Protein AF-A0AAD8U4P0-F1 (afdb_monomer)

Solvent-accessible surface area (backbone atoms only — not comparable to full-atom values): 15599 Å² total; per-residue (Å²): 132,83,52,74,62,57,55,51,52,52,53,50,51,52,49,50,51,39,38,52,50,50,59,70,64,55,63,92,80,63,51,78,69,50,44,51,55,51,25,50,50,54,44,20,74,69,34,92,81,58,47,72,79,85,57,54,70,59,55,53,51,53,55,48,54,61,69,71,62,67,80,88,66,96,80,75,94,85,70,96,84,69,60,66,67,57,50,51,53,50,52,50,51,51,51,53,50,52,53,51,51,52,52,54,50,56,53,50,48,57,54,48,49,55,53,49,52,54,49,50,52,54,49,50,53,50,50,52,52,50,49,52,53,52,51,51,51,59,67,67,53,77,65,77,93,51,53,73,70,57,43,52,54,50,52,51,54,43,51,52,52,51,52,53,51,52,52,52,50,54,51,51,51,55,60,67,70,53,77,77,78,80,79,75,83,85,77,88,85,87,84,90,82,90,86,85,85,83,81,87,80,89,82,88,79,89,82,79,87,81,90,81,89,77,88,83,80,84,78,83,75,82,80,82,91,75,90,80,94,74,85,82,80,84,76,84,89,75,83,89,130

Radius of gyration: 34.59 Å; Cα contacts (8 Å, |Δi|>4): 40; chains: 1; bounding box: 80×73×96 Å

pLDDT: mean 75.78, std 18.9, range [35.34, 98.19]

Mean predicted aligned error: 19.64 Å

Structure (mmCIF, N/CA/C/O backbone):
data_AF-A0AAD8U4P0-F1
#
_entry.id   AF-A0AAD8U4P0-F1
#
loop_
_atom_site.group_PDB
_atom_site.id
_atom_site.type_symbol
_atom_site.label_atom_id
_atom_site.label_alt_id
_atom_site.label_comp_id
_atom_site.label_asym_id
_atom_site.label_entity_id
_atom_site.label_seq_id
_atom_site.pdbx_PDB_ins_code
_atom_site.Cartn_x
_atom_site.Cartn_y
_atom_site.Cartn_z
_atom_site.occupancy
_atom_site.B_iso_or_equiv
_atom_site.auth_seq_id
_atom_site.auth_comp_id
_atom_site.auth_asym_id
_atom_site.auth_atom_id
_atom_site.pdbx_PDB_model_num
ATOM 1 N N . MET A 1 1 ? -2.514 14.240 11.861 1.00 58.62 1 MET A N 1
ATOM 2 C CA . MET A 1 1 ? -3.241 12.997 11.518 1.00 58.62 1 MET A CA 1
ATOM 3 C C . MET A 1 1 ? -3.904 12.474 12.779 1.00 58.62 1 MET A C 1
ATOM 5 O O . MET A 1 1 ? -3.217 12.350 13.785 1.00 58.62 1 MET A O 1
ATOM 9 N N . LEU A 1 2 ? -5.213 12.221 12.763 1.00 75.25 2 LEU A N 1
ATOM 10 C CA . LEU A 1 2 ? -5.885 11.589 13.902 1.00 75.25 2 LEU A CA 1
ATOM 11 C C . LEU A 1 2 ? -5.397 10.143 14.033 1.00 75.25 2 LEU A C 1
ATOM 13 O O . LEU A 1 2 ? -5.303 9.428 13.035 1.00 75.25 2 LEU A O 1
ATOM 17 N N . THR A 1 3 ? -5.070 9.712 15.252 1.00 91.50 3 THR A N 1
ATOM 18 C CA . THR A 1 3 ? -4.712 8.311 15.491 1.00 91.50 3 THR A CA 1
ATOM 19 C C . THR A 1 3 ? -5.911 7.421 15.168 1.00 91.50 3 THR A C 1
ATOM 21 O O . THR A 1 3 ? -7.068 7.813 15.346 1.00 91.50 3 THR A O 1
ATOM 24 N N . ARG A 1 4 ? -5.654 6.187 14.719 1.00 76.50 4 ARG A N 1
ATOM 25 C CA . ARG A 1 4 ? -6.718 5.210 14.430 1.00 76.50 4 ARG A CA 1
ATOM 26 C C . ARG A 1 4 ? -7.678 5.039 15.616 1.00 76.50 4 ARG A C 1
ATOM 28 O O . ARG A 1 4 ? -8.876 4.878 15.410 1.00 76.50 4 ARG A O 1
ATOM 35 N N . TRP A 1 5 ? -7.155 5.113 16.841 1.00 84.19 5 TRP A N 1
ATOM 36 C CA . TRP A 1 5 ? -7.951 5.056 18.066 1.00 84.19 5 TRP A CA 1
ATOM 37 C C . TRP A 1 5 ? -8.889 6.258 18.224 1.00 84.19 5 TRP A C 1
ATOM 39 O O . TRP A 1 5 ? -10.074 6.060 18.474 1.00 84.19 5 TRP A O 1
ATOM 49 N N . ALA A 1 6 ? -8.405 7.484 17.996 1.00 83.19 6 ALA A N 1
ATOM 50 C CA . ALA A 1 6 ? -9.232 8.688 18.077 1.00 83.19 6 ALA A CA 1
ATOM 51 C C . ALA A 1 6 ? -10.414 8.646 17.090 1.00 83.19 6 ALA A C 1
ATOM 53 O O . ALA A 1 6 ? -11.525 9.027 17.446 1.00 83.19 6 ALA A O 1
ATOM 54 N N . ILE A 1 7 ? -10.200 8.110 15.882 1.00 85.62 7 ILE A N 1
ATOM 55 C CA . ILE A 1 7 ? -11.257 7.942 14.869 1.00 85.62 7 ILE A CA 1
ATOM 56 C C . ILE A 1 7 ? -12.317 6.935 15.338 1.00 85.62 7 ILE A C 1
ATOM 58 O O . ILE A 1 7 ? -13.517 7.192 15.214 1.00 85.62 7 ILE A O 1
ATOM 62 N N . ILE A 1 8 ? -11.887 5.795 15.893 1.00 84.44 8 ILE A N 1
ATOM 63 C CA . ILE A 1 8 ? -12.796 4.769 16.427 1.00 84.44 8 ILE A CA 1
ATOM 64 C C . ILE A 1 8 ? -13.607 5.346 17.588 1.00 84.44 8 ILE A C 1
ATOM 66 O O . ILE A 1 8 ? -14.830 5.228 17.591 1.00 84.44 8 ILE A O 1
ATOM 70 N N . GLN A 1 9 ? -12.943 6.001 18.538 1.00 84.62 9 GLN A N 1
ATOM 71 C CA . GLN A 1 9 ? -13.581 6.575 19.716 1.00 84.62 9 GLN A CA 1
ATOM 72 C C . GLN A 1 9 ? -14.590 7.665 19.340 1.00 84.62 9 GLN A C 1
ATOM 74 O O . GLN A 1 9 ? -15.723 7.622 19.806 1.00 84.62 9 GLN A O 1
ATOM 79 N N . ALA A 1 10 ? -14.229 8.591 18.446 1.00 88.44 10 ALA A N 1
ATOM 80 C CA . ALA A 1 10 ? -15.146 9.623 17.966 1.00 88.44 10 ALA A CA 1
ATOM 81 C C . ALA A 1 10 ? -16.380 9.017 17.278 1.00 88.44 10 ALA A C 1
ATOM 83 O O . ALA A 1 10 ? -17.506 9.423 17.555 1.00 88.44 10 ALA A O 1
ATOM 84 N N . SER A 1 11 ? -16.178 7.996 16.439 1.00 88.00 11 SER A N 1
ATOM 85 C CA . SER A 1 11 ? -17.273 7.312 15.741 1.00 88.00 11 SER A CA 1
ATOM 86 C C . SER A 1 11 ? -18.215 6.594 16.710 1.00 88.00 11 SER A C 1
ATOM 88 O O . SER A 1 11 ? -19.432 6.681 16.563 1.00 88.00 11 SER A O 1
ATOM 90 N N . VAL A 1 12 ? -17.663 5.893 17.705 1.00 88.44 12 VAL A N 1
ATOM 91 C CA . VAL A 1 12 ? -18.439 5.172 18.725 1.00 88.44 12 VAL A CA 1
ATOM 92 C C . VAL A 1 12 ? -19.198 6.146 19.626 1.00 88.44 12 VAL A C 1
ATOM 94 O O . VAL A 1 12 ? -20.381 5.929 19.869 1.00 88.44 12 VAL A O 1
ATOM 97 N N . ASN A 1 13 ? -18.561 7.232 20.070 1.00 89.62 13 ASN A N 1
ATOM 98 C CA . ASN A 1 13 ? -19.199 8.250 20.908 1.00 89.62 13 ASN A CA 1
ATOM 99 C C . ASN A 1 13 ? -20.352 8.945 20.177 1.00 89.62 13 ASN A C 1
ATOM 101 O O . ASN A 1 13 ? -21.410 9.156 20.760 1.00 89.62 13 ASN A O 1
ATOM 105 N N . MET A 1 14 ? -20.171 9.256 18.892 1.00 92.38 14 MET A N 1
ATOM 106 C CA . MET A 1 14 ? -21.221 9.847 18.064 1.00 92.38 14 MET A CA 1
ATOM 107 C C . MET A 1 14 ? -22.417 8.901 17.914 1.00 92.38 14 MET A C 1
ATOM 109 O O . MET A 1 14 ? -23.556 9.309 18.127 1.00 92.38 14 MET A O 1
ATOM 113 N N . PHE A 1 15 ? -22.166 7.622 17.615 1.00 92.75 15 PHE A N 1
ATOM 114 C CA . PHE A 1 15 ? -23.229 6.620 17.540 1.00 92.75 15 PHE A CA 1
ATOM 115 C C . PHE A 1 15 ? -23.951 6.437 18.884 1.00 92.75 15 PHE A C 1
ATOM 117 O O . PHE A 1 15 ? -25.176 6.341 18.918 1.00 92.75 15 PHE A O 1
ATOM 124 N N . HIS A 1 16 ? -23.211 6.433 19.995 1.00 90.75 16 HIS A N 1
ATOM 125 C CA . HIS A 1 16 ? -23.791 6.364 21.334 1.00 90.75 16 HIS A CA 1
ATOM 126 C C . HIS A 1 16 ? -24.687 7.578 21.627 1.00 90.75 16 HIS A C 1
ATOM 128 O O . HIS A 1 16 ? -25.792 7.397 22.124 1.00 90.75 16 HIS A O 1
ATOM 134 N N . GLY A 1 17 ? -24.273 8.789 21.234 1.00 92.81 17 GLY A N 1
ATOM 135 C CA . GLY A 1 17 ? -25.100 9.995 21.336 1.00 92.81 17 GLY A CA 1
ATOM 136 C C . GLY A 1 17 ? -26.433 9.859 20.598 1.00 92.81 17 GLY A C 1
ATOM 137 O O . GLY A 1 17 ? -27.482 10.112 21.184 1.00 92.81 17 GLY A O 1
ATOM 138 N N . PHE A 1 18 ? -26.409 9.366 19.355 1.00 93.56 18 PHE A N 1
ATOM 139 C CA . PHE A 1 18 ? -27.631 9.096 18.591 1.00 93.56 18 PHE A CA 1
ATOM 140 C C . PHE A 1 18 ? -28.511 8.032 19.240 1.00 93.56 18 PHE A C 1
ATOM 142 O O . PHE A 1 18 ? -29.722 8.209 19.303 1.00 93.56 18 PHE A O 1
ATOM 149 N N . HIS A 1 19 ? -27.927 6.941 19.738 1.00 90.75 19 HIS A N 1
ATOM 150 C CA . HIS A 1 19 ? -28.684 5.900 20.429 1.00 90.75 19 HIS A CA 1
ATOM 151 C C . HIS A 1 19 ? -29.401 6.461 21.666 1.00 90.75 19 HIS A C 1
ATOM 153 O O . HIS A 1 19 ? -30.610 6.282 21.796 1.00 90.75 19 HIS A O 1
ATOM 159 N N . SER A 1 20 ? -28.685 7.192 22.526 1.00 90.06 20 SER A N 1
ATOM 160 C CA . SER A 1 20 ? -29.259 7.832 23.716 1.00 90.06 20 SER A CA 1
ATOM 161 C C . SER A 1 20 ? -30.318 8.870 23.354 1.00 90.06 20 SER A C 1
ATOM 163 O O . SER A 1 20 ? -31.314 9.014 24.053 1.00 90.06 20 SER A O 1
ATOM 165 N N . GLU A 1 21 ? -30.150 9.583 22.241 1.00 92.94 21 GLU A N 1
ATOM 166 C CA . GLU A 1 21 ? -31.151 10.524 21.750 1.00 92.94 21 GLU A CA 1
ATOM 167 C C . GLU A 1 21 ? -32.443 9.821 21.300 1.00 92.94 21 GLU A C 1
ATOM 169 O O . GLU A 1 21 ? -33.530 10.286 21.642 1.00 92.94 21 GLU A O 1
ATOM 174 N N . VAL A 1 22 ? -32.361 8.694 20.578 1.00 91.25 22 VAL A N 1
ATOM 175 C CA . VAL A 1 22 ? -33.559 7.911 20.210 1.00 91.25 22 VAL A CA 1
ATOM 176 C C . VAL A 1 22 ? -34.249 7.352 21.449 1.00 91.25 22 VAL A C 1
ATOM 178 O O . VAL A 1 22 ? -35.473 7.406 21.541 1.00 91.25 22 VAL A O 1
ATOM 181 N N . GLU A 1 23 ? -33.470 6.839 22.397 1.00 89.00 23 GLU A N 1
ATOM 182 C CA . GLU A 1 23 ? -33.972 6.273 23.647 1.00 89.00 23 GLU A CA 1
ATOM 183 C C . GLU A 1 23 ? -34.691 7.334 24.495 1.00 89.00 23 GLU A C 1
ATOM 185 O O . GLU A 1 23 ? -35.827 7.124 24.922 1.00 89.00 23 GLU A O 1
ATOM 190 N N . ASN A 1 24 ? -34.096 8.523 24.636 1.00 88.38 24 ASN A N 1
ATOM 191 C CA . ASN A 1 24 ? -34.668 9.640 25.391 1.00 88.38 24 ASN A CA 1
ATOM 192 C C . ASN A 1 24 ? -35.876 10.291 24.709 1.00 88.38 24 ASN A C 1
ATOM 194 O O . ASN A 1 24 ? -36.739 10.839 25.395 1.00 88.38 24 ASN A O 1
ATOM 198 N N . ARG A 1 25 ? -35.969 10.238 23.373 1.00 86.31 25 ARG A N 1
ATOM 199 C CA . ARG A 1 25 ? -37.146 10.737 22.641 1.00 86.31 25 ARG A CA 1
ATOM 200 C C . ARG A 1 25 ? -38.414 9.953 22.984 1.00 86.31 25 ARG A C 1
ATOM 202 O O . ARG A 1 25 ? -39.501 10.475 22.759 1.00 86.31 25 ARG A O 1
ATOM 209 N N . GLY A 1 26 ? -38.292 8.764 23.585 1.00 67.81 26 GLY A N 1
ATOM 210 C CA . GLY A 1 26 ? -39.406 8.102 24.257 1.00 67.81 26 GLY A CA 1
ATOM 211 C C . GLY A 1 26 ? -40.593 7.844 23.333 1.00 67.81 26 GLY A C 1
ATOM 212 O O . GLY A 1 26 ? -41.742 7.973 23.760 1.00 67.81 26 GLY A O 1
ATOM 213 N N . ASP A 1 27 ? -40.331 7.499 22.068 1.00 68.44 27 ASP A N 1
ATOM 214 C CA . ASP A 1 27 ? -41.374 7.083 21.135 1.00 68.44 27 ASP A CA 1
ATOM 215 C C . ASP A 1 27 ? -41.987 5.779 21.677 1.00 68.44 27 ASP A C 1
ATOM 217 O O . ASP A 1 27 ? -41.458 4.687 21.462 1.00 68.44 27 ASP A O 1
ATOM 221 N N . ARG A 1 28 ? -43.093 5.907 22.424 1.00 53.81 28 ARG A N 1
ATOM 222 C CA . ARG A 1 28 ? -43.770 4.875 23.245 1.00 53.81 28 ARG A CA 1
ATOM 223 C C . ARG A 1 28 ? -44.323 3.653 22.484 1.00 53.81 28 ARG A C 1
ATOM 225 O O . ARG A 1 28 ? -45.186 2.949 22.995 1.00 53.81 28 ARG A O 1
ATOM 232 N N . GLY A 1 29 ? -43.825 3.369 21.287 1.00 68.94 29 GLY A N 1
ATOM 233 C CA . GLY A 1 29 ? -44.176 2.186 20.501 1.00 68.94 29 GLY A CA 1
ATOM 234 C C . GLY A 1 29 ? -43.023 1.589 19.694 1.00 68.94 29 GLY A C 1
ATOM 235 O O . GLY A 1 29 ? -43.244 0.623 18.968 1.00 68.94 29 GLY A O 1
ATOM 236 N N . ILE A 1 30 ? -41.804 2.133 19.784 1.00 73.19 30 ILE A N 1
ATOM 237 C CA . ILE A 1 30 ? -40.660 1.587 19.049 1.00 73.19 30 ILE A CA 1
ATOM 238 C C . ILE A 1 30 ? -40.064 0.424 19.852 1.00 73.19 30 ILE A C 1
ATOM 240 O O . ILE A 1 30 ? -39.605 0.594 20.978 1.00 73.19 30 ILE A O 1
ATOM 244 N N . ASN A 1 31 ? -40.078 -0.774 19.262 1.00 80.25 31 ASN A N 1
ATOM 245 C CA . ASN A 1 31 ? -39.399 -1.952 19.809 1.00 80.25 31 ASN A CA 1
ATOM 246 C C . ASN A 1 31 ? -37.889 -1.667 19.969 1.00 80.25 31 ASN A C 1
ATOM 248 O O . ASN A 1 31 ? -37.324 -0.895 19.199 1.00 80.25 31 ASN A O 1
ATOM 252 N N . ILE A 1 32 ? -37.208 -2.328 20.909 1.00 75.50 32 ILE A N 1
ATOM 253 C CA . ILE A 1 32 ? -35.759 -2.195 21.165 1.00 75.50 32 ILE A CA 1
ATOM 254 C C . ILE A 1 32 ? -34.939 -2.327 19.868 1.00 75.50 32 ILE A C 1
ATOM 256 O O . ILE A 1 32 ? -33.966 -1.601 19.673 1.00 75.50 32 ILE A O 1
ATOM 260 N N . GLY A 1 33 ? -35.359 -3.200 18.944 1.00 76.12 33 GLY A N 1
ATOM 261 C CA . GLY A 1 33 ? -34.742 -3.311 17.615 1.00 76.12 33 GLY A CA 1
ATOM 262 C C . GLY A 1 33 ? -34.873 -2.039 16.763 1.00 76.12 33 GLY A C 1
ATOM 263 O O . GLY A 1 33 ? -33.906 -1.608 16.144 1.00 76.12 33 GLY A O 1
ATOM 264 N N . GLY A 1 34 ? -36.027 -1.370 16.809 1.00 85.50 34 GLY A N 1
ATOM 265 C CA . GLY A 1 34 ? -36.277 -0.139 16.056 1.00 85.50 34 GLY A CA 1
ATOM 266 C C . GLY A 1 34 ? -35.521 1.080 16.594 1.00 85.50 34 GLY A C 1
ATOM 267 O O . GLY A 1 34 ? -35.203 1.986 15.823 1.00 85.50 34 GLY A O 1
ATOM 268 N N . VAL A 1 35 ? -35.168 1.094 17.887 1.00 88.12 35 VAL A N 1
ATOM 269 C CA . VAL A 1 35 ? -34.267 2.115 18.459 1.00 88.12 35 VAL A CA 1
ATOM 270 C C . VAL A 1 35 ? -32.907 2.047 17.767 1.00 88.12 35 VAL A C 1
ATOM 272 O O . VAL A 1 35 ? -32.331 3.071 17.392 1.00 88.12 35 VAL A O 1
ATOM 275 N N . PHE A 1 36 ? -32.429 0.825 17.537 1.00 89.12 36 PHE A N 1
ATOM 276 C CA . PHE A 1 36 ? -31.145 0.572 16.908 1.00 89.12 36 PHE A CA 1
ATOM 277 C C . PHE A 1 36 ? -31.116 0.990 15.434 1.00 89.12 36 PHE A C 1
ATOM 279 O O . PHE A 1 36 ? -30.210 1.709 15.007 1.00 89.12 36 PHE A O 1
ATOM 286 N N . ASP A 1 37 ? -32.134 0.596 14.668 1.00 90.31 37 ASP A N 1
ATOM 287 C CA . ASP A 1 37 ? -32.247 0.941 13.248 1.00 90.31 37 ASP A CA 1
ATOM 288 C C . ASP A 1 37 ? -32.348 2.456 13.039 1.00 90.31 37 ASP A C 1
ATOM 290 O O . ASP A 1 37 ? -31.699 3.017 12.151 1.00 90.31 37 ASP A O 1
ATOM 294 N N . LYS A 1 38 ? -33.086 3.150 13.913 1.00 92.19 38 LYS A N 1
ATOM 295 C CA . LYS A 1 38 ? -33.210 4.612 13.883 1.00 92.19 38 LYS A CA 1
ATOM 296 C C . LYS A 1 38 ? -31.885 5.304 14.208 1.00 92.19 38 LYS A C 1
ATOM 298 O O . LYS A 1 38 ? -31.521 6.259 13.524 1.00 92.19 38 LYS A O 1
ATOM 303 N N . ALA A 1 39 ? -31.120 4.804 15.180 1.00 92.12 39 ALA A N 1
ATOM 304 C CA . ALA A 1 39 ? -29.780 5.319 15.474 1.00 92.12 39 ALA A CA 1
ATOM 305 C C . ALA A 1 39 ? -28.805 5.113 14.297 1.00 92.12 39 ALA A C 1
ATOM 307 O O . ALA A 1 39 ? -28.030 6.014 13.966 1.00 92.12 39 ALA A O 1
ATOM 308 N N . MET A 1 40 ? -28.875 3.963 13.615 1.00 91.44 40 MET A N 1
ATOM 309 C CA . MET A 1 40 ? -28.085 3.682 12.408 1.00 91.44 40 MET A CA 1
ATOM 310 C C . MET A 1 40 ? -28.445 4.606 11.241 1.00 91.44 40 MET A C 1
ATOM 312 O O . MET A 1 40 ? -27.551 5.057 10.521 1.00 91.44 40 MET A O 1
ATOM 316 N N . ASP A 1 41 ? -29.729 4.912 11.057 1.00 93.25 41 ASP A N 1
ATOM 317 C CA . ASP A 1 41 ? -30.192 5.851 10.032 1.00 93.25 41 ASP A CA 1
ATOM 318 C C . ASP A 1 41 ? -29.718 7.286 10.319 1.00 93.25 41 ASP A C 1
ATOM 320 O O . ASP A 1 41 ? -29.184 7.955 9.432 1.00 93.25 41 ASP A O 1
ATOM 324 N N . MET A 1 42 ? -29.801 7.741 11.575 1.00 94.12 42 MET A N 1
ATOM 325 C CA . MET A 1 42 ? -29.269 9.052 11.975 1.00 94.12 42 MET A CA 1
ATOM 326 C C . MET A 1 42 ? -27.755 9.144 11.764 1.00 94.12 42 MET A C 1
ATOM 328 O O . MET A 1 42 ? -27.272 10.124 11.195 1.00 94.12 42 MET A O 1
ATO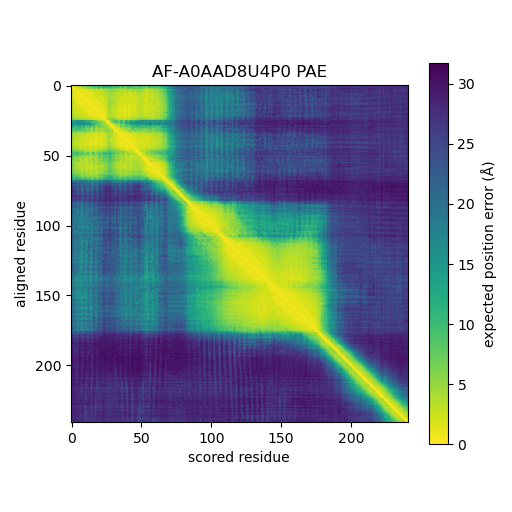M 332 N N . TYR A 1 43 ? -27.007 8.094 12.114 1.00 93.50 43 TYR A N 1
ATOM 333 C CA . TYR A 1 43 ? -25.568 8.040 11.858 1.00 93.50 43 TYR A CA 1
ATOM 334 C C . TYR A 1 43 ? -25.245 8.110 10.358 1.00 93.50 43 TYR A C 1
ATOM 336 O O . TYR A 1 43 ? -24.357 8.857 9.945 1.00 93.50 43 TYR A O 1
ATOM 344 N N . ARG A 1 44 ? -25.989 7.379 9.518 1.00 93.62 44 ARG A N 1
ATOM 345 C CA . ARG A 1 44 ? -25.808 7.386 8.058 1.00 93.62 44 ARG A CA 1
ATOM 346 C C . ARG A 1 44 ? -26.103 8.753 7.439 1.00 93.62 44 ARG A C 1
ATOM 348 O O . ARG A 1 44 ? -25.430 9.143 6.489 1.00 93.62 44 ARG A O 1
ATOM 355 N N . LYS A 1 45 ? -27.103 9.474 7.950 1.00 93.94 45 LYS A N 1
ATOM 356 C CA . LYS A 1 45 ? -27.431 10.838 7.502 1.00 93.94 45 LYS A CA 1
ATOM 357 C C . LYS A 1 45 ? -26.352 11.846 7.889 1.00 93.94 45 LYS A C 1
ATOM 359 O O . LYS A 1 45 ? -26.116 12.780 7.135 1.00 93.94 45 LYS A O 1
ATOM 364 N N . HIS A 1 46 ? -25.694 11.643 9.030 1.00 92.50 46 HIS A N 1
ATOM 365 C CA . HIS A 1 46 ? -24.646 12.536 9.524 1.00 92.50 46 HIS A CA 1
ATOM 366 C C . HIS A 1 46 ? -23.253 12.236 8.933 1.00 92.50 46 HIS A C 1
ATOM 368 O O . HIS A 1 46 ? -22.391 13.112 8.888 1.00 92.50 46 HIS A O 1
ATOM 374 N N . SER A 1 47 ? -22.985 11.002 8.498 1.00 88.75 47 SER A N 1
ATOM 375 C CA . SER A 1 47 ? -21.689 10.635 7.920 1.00 88.75 47 SER A CA 1
ATOM 376 C C . SER A 1 47 ? -21.566 11.107 6.467 1.00 88.75 47 SER A C 1
ATOM 378 O O . SER A 1 47 ? -22.379 10.744 5.615 1.00 88.75 47 SER A O 1
ATOM 380 N N . GLU A 1 48 ? -20.508 11.864 6.161 1.00 83.75 48 GLU A N 1
ATOM 381 C CA . GLU A 1 48 ? -20.163 12.244 4.788 1.00 83.75 48 GLU A CA 1
ATOM 382 C C . GLU A 1 48 ? -19.965 10.986 3.920 1.00 83.75 48 GLU A C 1
ATOM 384 O O . GLU A 1 48 ? -19.065 10.168 4.140 1.00 83.75 48 GLU A O 1
ATOM 389 N N . GLY A 1 49 ? -20.853 10.803 2.939 1.00 84.94 49 GLY A N 1
ATOM 390 C CA . GLY A 1 49 ? -20.861 9.639 2.049 1.00 84.94 49 GLY A CA 1
ATOM 391 C C . GLY A 1 49 ? -21.773 8.487 2.480 1.00 84.94 49 GLY A C 1
ATOM 392 O O . GLY A 1 49 ? -21.605 7.382 1.970 1.00 84.94 49 GLY A O 1
ATOM 393 N N . HIS A 1 50 ? -22.722 8.715 3.399 1.00 82.12 50 HIS A N 1
ATOM 394 C CA . HIS A 1 50 ? -23.787 7.761 3.748 1.00 82.12 50 HIS A CA 1
ATOM 395 C C . HIS A 1 50 ? -23.290 6.362 4.127 1.00 82.12 50 HIS A C 1
ATOM 397 O O . HIS A 1 50 ? -23.927 5.342 3.840 1.00 82.12 50 HIS A O 1
ATOM 403 N N . LYS A 1 51 ? -22.132 6.299 4.785 1.00 83.69 51 LYS A N 1
ATOM 404 C CA . LYS A 1 51 ? -21.529 5.033 5.191 1.00 83.69 51 LYS A CA 1
ATOM 405 C C . LYS A 1 51 ? -22.283 4.475 6.392 1.00 83.69 51 LYS A C 1
ATOM 407 O O . LYS A 1 51 ? -22.589 5.188 7.346 1.00 83.69 51 LYS A O 1
ATOM 412 N N . SER A 1 52 ? -22.567 3.177 6.359 1.00 84.31 52 SER A N 1
ATOM 413 C CA . SER A 1 52 ? -23.042 2.459 7.539 1.00 84.31 52 SER A CA 1
ATOM 414 C C . SER A 1 52 ? -21.963 2.456 8.621 1.00 84.31 52 SER A C 1
ATOM 416 O O . SER A 1 52 ? -20.770 2.376 8.315 1.00 84.31 52 SER A O 1
ATOM 418 N N . PHE A 1 53 ? -22.369 2.483 9.888 1.00 86.88 53 PHE A N 1
ATOM 419 C CA . PHE A 1 53 ? -21.446 2.410 11.015 1.00 86.88 53 PHE A CA 1
ATOM 420 C C . PHE A 1 53 ? -20.659 1.086 11.001 1.00 86.88 53 PHE A C 1
ATOM 422 O O . PHE A 1 53 ? -21.170 0.026 11.353 1.00 86.88 53 PHE A O 1
ATOM 429 N N . ALA A 1 54 ? -19.389 1.137 10.589 1.00 86.50 54 ALA A N 1
ATOM 430 C CA . ALA A 1 54 ? -18.541 -0.050 10.439 1.00 86.50 54 ALA A CA 1
ATOM 431 C C . ALA A 1 54 ? -18.061 -0.642 11.781 1.00 86.50 54 ALA A C 1
ATOM 433 O O . ALA A 1 54 ? -17.545 -1.757 11.825 1.00 86.50 54 ALA A O 1
ATOM 434 N N . MET A 1 55 ? -18.223 0.091 12.887 1.00 88.31 55 MET A N 1
ATOM 435 C CA . MET A 1 55 ? -17.680 -0.265 14.207 1.00 88.31 55 MET A CA 1
ATOM 436 C C . MET A 1 55 ? -18.720 -0.921 15.131 1.00 88.31 55 MET A C 1
ATOM 438 O O . MET A 1 55 ? -18.580 -0.908 16.355 1.00 88.31 55 MET A O 1
ATOM 442 N N . MET A 1 56 ? -19.738 -1.557 14.548 1.00 86.62 56 MET A N 1
ATOM 443 C CA . MET A 1 56 ? -20.810 -2.265 15.260 1.00 86.62 56 MET A CA 1
ATOM 444 C C . MET A 1 56 ? -20.316 -3.296 16.279 1.00 86.62 56 MET A C 1
ATOM 446 O O . MET A 1 56 ? -20.849 -3.407 17.388 1.00 86.62 56 MET A O 1
ATOM 450 N N . HIS A 1 57 ? -19.260 -4.031 15.927 1.00 82.06 57 HIS A N 1
ATOM 451 C CA . HIS A 1 57 ? -18.637 -5.008 16.816 1.00 82.06 57 HIS A CA 1
ATOM 452 C C . HIS A 1 57 ? -18.083 -4.362 18.098 1.00 82.06 57 HIS A C 1
ATOM 454 O O . HIS A 1 57 ? -18.207 -4.931 19.183 1.00 82.06 57 HIS A O 1
ATOM 460 N N . CYS A 1 58 ? -17.499 -3.164 17.985 1.00 81.00 58 CYS A N 1
ATOM 461 C CA . CYS A 1 58 ? -16.929 -2.433 19.115 1.00 81.00 58 CYS A CA 1
ATOM 462 C C . CYS A 1 58 ? -18.026 -1.940 20.063 1.00 81.00 58 CYS A C 1
ATOM 464 O O . CYS A 1 58 ? -17.929 -2.158 21.268 1.00 81.00 58 CYS A O 1
ATOM 466 N N . TYR A 1 59 ? -19.098 -1.358 19.519 1.00 83.19 59 TYR A N 1
ATOM 467 C CA . TYR A 1 59 ? -20.249 -0.915 20.309 1.00 83.19 59 TYR A CA 1
ATOM 468 C C . TYR A 1 59 ? -20.923 -2.082 21.050 1.00 83.19 59 TYR A C 1
ATOM 470 O O . TYR A 1 59 ? -21.180 -1.997 22.248 1.00 83.19 59 TYR A O 1
ATOM 478 N N . SER A 1 60 ? -21.117 -3.219 20.374 1.00 84.38 60 SER A N 1
ATOM 479 C CA . SER A 1 60 ? -21.718 -4.415 20.986 1.00 84.38 60 SER A CA 1
ATOM 480 C C . SER A 1 60 ? -20.894 -4.952 22.159 1.00 84.38 60 SER A C 1
ATOM 482 O O . SER A 1 60 ? -21.455 -5.418 23.146 1.00 84.38 60 SER A O 1
ATOM 484 N N . LYS A 1 61 ? -19.559 -4.887 22.072 1.00 80.31 61 LYS A N 1
ATOM 485 C CA . LYS A 1 61 ? -18.671 -5.266 23.181 1.00 80.31 61 LYS A CA 1
ATOM 486 C C . LYS A 1 61 ? -18.774 -4.306 24.362 1.00 80.31 61 LYS A C 1
ATOM 488 O O . LYS A 1 61 ? -18.798 -4.774 25.492 1.00 80.31 61 LYS A O 1
ATOM 493 N N . LEU A 1 62 ? -18.866 -2.999 24.108 1.00 79.00 62 LEU A N 1
ATOM 494 C CA . LEU A 1 62 ? -19.048 -2.005 25.171 1.00 79.00 62 LEU A CA 1
ATOM 495 C C . LEU A 1 62 ? -20.362 -2.232 25.925 1.00 79.00 62 LEU A C 1
ATOM 497 O O . LEU A 1 62 ? -20.342 -2.322 27.146 1.00 79.00 62 LEU A O 1
ATOM 501 N N . LYS A 1 63 ? -21.468 -2.440 25.201 1.00 79.75 63 LYS A N 1
ATOM 502 C CA . LYS A 1 63 ? -22.791 -2.663 25.805 1.00 79.75 63 LYS A CA 1
ATOM 503 C C . LYS A 1 63 ? -22.883 -3.977 26.589 1.00 79.75 63 LYS A C 1
ATOM 505 O O . LYS A 1 63 ? -23.544 -4.039 27.617 1.00 79.75 63 LYS A O 1
ATOM 510 N N . LYS A 1 64 ? -22.207 -5.037 26.129 1.00 79.62 64 LYS A N 1
ATOM 511 C CA . LYS A 1 64 ? -22.108 -6.294 26.893 1.00 79.62 64 LYS A CA 1
ATOM 512 C C . LYS A 1 64 ? -21.384 -6.079 28.220 1.00 79.62 64 LYS A C 1
ATOM 514 O O . LYS A 1 64 ? -21.920 -6.444 29.254 1.00 79.62 64 LYS A O 1
ATOM 519 N N . ASN A 1 65 ? -20.246 -5.385 28.194 1.00 72.06 65 ASN A N 1
ATOM 520 C CA . ASN A 1 65 ? -19.486 -5.083 29.408 1.00 72.06 65 ASN A CA 1
ATOM 521 C C . ASN A 1 65 ? -20.238 -4.150 30.377 1.00 72.06 65 ASN A C 1
ATOM 523 O O . ASN A 1 65 ? -20.002 -4.211 31.579 1.00 72.06 65 ASN A O 1
ATOM 527 N N . GLU A 1 66 ? -21.117 -3.284 29.866 1.00 72.81 66 GLU A N 1
ATOM 528 C CA . GLU A 1 66 ? -22.004 -2.442 30.680 1.00 72.81 66 GLU A CA 1
ATOM 529 C C . GLU A 1 66 ? -23.072 -3.278 31.407 1.00 72.81 66 GLU A C 1
ATOM 531 O O . GLU A 1 66 ? -23.346 -3.048 32.582 1.00 72.81 66 GLU A O 1
ATOM 536 N N . ASN A 1 67 ? -23.609 -4.305 30.741 1.00 64.19 67 ASN A N 1
ATOM 537 C CA . ASN A 1 67 ? -24.605 -5.215 31.312 1.00 64.19 67 ASN A CA 1
ATOM 538 C C . ASN A 1 67 ? -24.005 -6.296 32.227 1.00 64.19 67 ASN A C 1
ATOM 540 O O . ASN A 1 67 ? -24.686 -6.762 33.137 1.00 64.19 67 ASN A O 1
ATOM 544 N N . ASP A 1 68 ? -22.739 -6.673 32.027 1.00 67.00 68 ASP A N 1
ATOM 545 C CA . ASP A 1 68 ? -22.037 -7.704 32.809 1.00 67.00 68 ASP A CA 1
ATOM 546 C C . ASP A 1 68 ? -21.623 -7.232 34.224 1.00 67.00 68 ASP A C 1
ATOM 548 O O . ASP A 1 68 ? -20.828 -7.879 34.906 1.00 67.00 68 ASP A O 1
ATOM 552 N N . GLY A 1 69 ? -22.201 -6.131 34.715 1.00 50.44 69 GLY A N 1
ATOM 553 C CA . GLY A 1 69 ? -22.205 -5.820 36.140 1.00 50.44 69 GLY A CA 1
ATOM 554 C C . GLY A 1 69 ? -20.879 -5.298 36.680 1.00 50.44 69 GLY A C 1
ATOM 555 O O . GLY A 1 69 ? -20.471 -5.693 37.769 1.00 50.44 69 GLY A O 1
ATOM 556 N N . CYS A 1 70 ? -20.230 -4.361 35.985 1.00 46.72 70 CYS A N 1
ATOM 557 C CA . CYS A 1 70 ? -19.368 -3.421 36.701 1.00 46.72 70 CYS A CA 1
ATOM 558 C C . CYS A 1 70 ? -20.296 -2.448 37.450 1.00 46.72 70 CYS A C 1
ATOM 560 O O . CYS A 1 70 ? -20.980 -1.656 36.795 1.00 46.72 70 CYS A O 1
ATOM 562 N N . PRO A 1 71 ? -20.405 -2.510 38.791 1.00 49.09 71 PRO A N 1
ATOM 563 C CA . PRO A 1 71 ? -21.385 -1.726 39.521 1.00 49.09 71 PRO A CA 1
ATOM 564 C C . PRO A 1 71 ? -20.880 -0.287 39.635 1.00 49.09 71 PRO A C 1
ATOM 566 O O . PRO A 1 71 ? -20.363 0.129 40.667 1.00 49.09 71 PRO A O 1
ATOM 569 N N . ILE A 1 72 ? -21.057 0.509 38.584 1.00 47.97 72 ILE A N 1
ATOM 570 C CA . ILE A 1 72 ? -21.016 1.971 38.684 1.00 47.97 72 ILE A CA 1
ATOM 571 C C . ILE A 1 72 ? -22.426 2.412 39.097 1.00 47.97 72 ILE A C 1
ATOM 573 O O . ILE A 1 72 ? -23.185 3.017 38.349 1.00 47.97 72 ILE A O 1
ATOM 577 N N . GLY A 1 73 ? -22.817 1.981 40.295 1.00 45.00 73 GLY A N 1
ATOM 578 C CA . GLY A 1 73 ? -24.124 2.204 40.896 1.00 45.00 73 GLY A CA 1
ATOM 579 C C . GLY A 1 73 ? -23.942 2.771 42.292 1.00 45.00 73 GLY A C 1
ATOM 580 O O . GLY A 1 73 ? -23.936 2.044 43.279 1.00 45.00 73 GLY A O 1
ATOM 581 N N . ASN A 1 74 ? -23.775 4.086 42.359 1.00 50.12 74 ASN A N 1
ATOM 582 C CA . ASN A 1 74 ? -23.591 4.858 43.580 1.00 50.12 74 ASN A CA 1
ATOM 583 C C . ASN A 1 74 ? -24.861 4.787 44.448 1.00 50.12 74 ASN A C 1
ATOM 585 O O . ASN A 1 74 ? -25.782 5.578 44.254 1.00 50.12 74 ASN A O 1
ATOM 589 N N . LYS A 1 75 ? -24.929 3.862 45.410 1.00 52.72 75 LYS A N 1
ATOM 590 C CA . LYS A 1 75 ? -25.923 3.887 46.498 1.00 52.72 75 LYS A CA 1
ATOM 591 C C . LYS A 1 75 ? -25.337 3.346 47.802 1.00 52.72 75 LYS A C 1
ATOM 593 O O . LYS A 1 75 ? -25.616 2.215 48.171 1.00 52.72 75 LYS A O 1
ATOM 598 N N . ALA A 1 76 ? -24.557 4.171 48.498 1.00 44.75 76 ALA A N 1
ATOM 599 C CA . ALA A 1 76 ? -24.465 4.177 49.962 1.00 44.75 76 ALA A CA 1
ATOM 600 C C . ALA A 1 76 ? -23.586 5.350 50.423 1.00 44.75 76 ALA A C 1
ATOM 602 O O . ALA A 1 76 ? -22.402 5.199 50.707 1.00 44.75 76 ALA A O 1
ATOM 603 N N . THR A 1 77 ? -24.171 6.540 50.548 1.00 57.94 77 THR A N 1
ATOM 604 C CA . THR A 1 77 ? -23.719 7.440 51.607 1.00 57.94 77 THR A CA 1
ATOM 605 C C . THR A 1 77 ? -24.091 6.789 52.937 1.00 57.94 77 THR A C 1
ATOM 607 O O . THR A 1 77 ? -25.260 6.467 53.145 1.00 57.94 77 THR A O 1
ATOM 610 N N . LYS A 1 78 ? -23.082 6.623 53.810 1.00 51.47 78 LYS A N 1
ATOM 611 C CA . LYS A 1 78 ? -23.136 6.469 55.284 1.00 51.47 78 LYS A CA 1
ATOM 612 C C . LYS A 1 78 ? -22.394 5.236 55.829 1.00 51.47 78 LYS A C 1
ATOM 614 O O . LYS A 1 78 ? -22.988 4.376 56.464 1.00 51.47 78 LYS A O 1
ATOM 619 N N . ALA A 1 79 ? -21.071 5.229 55.659 1.00 46.28 79 ALA A N 1
ATOM 620 C CA . ALA A 1 79 ? -20.111 4.666 56.619 1.00 46.28 79 ALA A CA 1
ATOM 621 C C . ALA A 1 79 ? -18.724 5.303 56.393 1.00 46.28 79 ALA A C 1
ATOM 623 O O . ALA A 1 79 ? -17.761 4.655 55.992 1.00 46.28 79 ALA A O 1
ATOM 624 N N . ALA A 1 80 ? -18.636 6.616 56.612 1.00 51.88 80 ALA A N 1
ATOM 625 C CA . ALA A 1 80 ? -17.383 7.359 56.553 1.00 51.88 80 ALA A CA 1
ATOM 626 C C . ALA A 1 80 ? -16.490 6.979 57.746 1.00 51.88 80 ALA A C 1
ATOM 628 O O . ALA A 1 80 ? -16.600 7.604 58.793 1.00 51.88 80 ALA A O 1
ATOM 629 N N . LEU A 1 81 ? -15.682 5.920 57.598 1.00 52.31 81 LEU A N 1
ATOM 630 C CA . LEU A 1 81 ? -14.337 5.772 58.197 1.00 52.31 81 LEU A CA 1
ATOM 631 C C . LEU A 1 81 ? -13.609 4.459 57.823 1.00 52.31 81 LEU A C 1
ATOM 633 O O . LEU A 1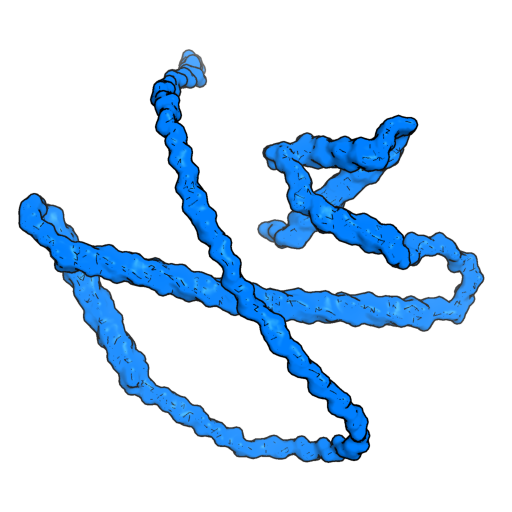 81 ? -12.553 4.182 58.383 1.00 52.31 81 LEU A O 1
ATOM 637 N N . ALA A 1 82 ? -14.130 3.656 56.885 1.00 51.69 82 ALA A N 1
ATOM 638 C CA . ALA A 1 82 ? -13.461 2.442 56.383 1.00 51.69 82 ALA A CA 1
ATOM 639 C C . ALA A 1 82 ? -12.996 2.555 54.909 1.00 51.69 82 ALA A C 1
ATOM 641 O O . ALA A 1 82 ? -12.579 1.566 54.312 1.00 51.69 82 ALA A O 1
ATOM 642 N N . ASP A 1 83 ? -13.079 3.750 54.312 1.00 55.72 83 ASP A N 1
ATOM 643 C CA . ASP A 1 83 ? -13.110 3.938 52.850 1.00 55.72 83 ASP A CA 1
ATOM 644 C C . ASP A 1 83 ? -11.739 4.086 52.158 1.00 55.72 83 ASP A C 1
ATOM 646 O O . ASP A 1 83 ? -11.647 3.971 50.938 1.00 55.72 83 ASP A O 1
ATOM 650 N N . THR A 1 84 ? -10.642 4.304 52.886 1.00 58.59 84 THR A N 1
ATOM 651 C CA . THR A 1 84 ? -9.327 4.539 52.253 1.00 58.59 84 THR A CA 1
ATOM 652 C C . THR A 1 84 ? -8.691 3.262 51.703 1.00 58.59 84 THR A C 1
ATOM 654 O O . THR A 1 84 ? -8.139 3.269 50.604 1.00 58.59 84 THR A O 1
ATOM 657 N N . THR A 1 85 ? -8.838 2.132 52.395 1.00 63.88 85 THR A N 1
ATOM 658 C CA . THR A 1 85 ? -8.270 0.841 51.965 1.00 63.88 85 THR A CA 1
ATOM 659 C C . THR A 1 85 ? -8.988 0.245 50.753 1.00 63.88 85 THR A C 1
ATOM 661 O O . THR A 1 85 ? -8.362 -0.420 49.925 1.00 63.88 85 THR A O 1
ATOM 664 N N . SER A 1 86 ? -10.291 0.502 50.599 1.00 65.88 86 SER A N 1
ATOM 665 C CA . SER A 1 86 ? -11.056 0.083 49.415 1.00 65.88 86 SER A CA 1
ATOM 666 C C . SER A 1 86 ? -10.650 0.879 48.167 1.00 65.88 86 SER A C 1
ATOM 668 O O . SER A 1 86 ? -10.463 0.308 47.086 1.00 65.88 86 SER A O 1
ATOM 670 N N . ILE A 1 87 ? -10.429 2.189 48.325 1.00 69.81 87 ILE A N 1
ATOM 671 C CA . ILE A 1 87 ? -9.972 3.074 47.247 1.00 69.81 87 ILE A CA 1
ATOM 672 C C . ILE A 1 87 ? -8.561 2.683 46.787 1.00 69.81 87 ILE A C 1
ATOM 674 O O . ILE A 1 87 ? -8.350 2.507 45.587 1.00 69.81 87 ILE A O 1
ATOM 678 N N . GLU A 1 88 ? -7.622 2.442 47.708 1.00 77.50 88 GLU A N 1
ATOM 679 C CA . GLU A 1 88 ? -6.260 2.004 47.363 1.00 77.50 88 GLU A CA 1
ATOM 680 C C . GLU A 1 88 ? -6.246 0.652 46.640 1.00 77.50 88 GLU A C 1
ATOM 682 O O . GLU A 1 88 ? -5.551 0.483 45.634 1.00 77.50 88 GLU A O 1
ATOM 687 N N . LYS A 1 89 ? -7.067 -0.306 47.088 1.00 79.94 89 LYS A N 1
ATOM 688 C CA . LYS A 1 89 ? -7.185 -1.616 46.433 1.00 79.94 89 LYS A CA 1
ATOM 689 C C . LYS A 1 89 ? -7.747 -1.494 45.015 1.00 79.94 89 LYS A C 1
ATOM 691 O O . LYS A 1 89 ? -7.272 -2.169 44.098 1.00 79.94 89 LYS A O 1
ATOM 696 N N . THR A 1 90 ? -8.720 -0.608 44.819 1.00 75.56 90 THR A N 1
ATOM 697 C CA . THR A 1 90 ? -9.318 -0.340 43.505 1.00 75.56 90 THR A CA 1
ATOM 698 C C . THR A 1 90 ? -8.319 0.358 42.579 1.00 75.56 90 THR A C 1
ATOM 700 O O . THR A 1 90 ? -8.136 -0.063 41.436 1.00 75.56 90 THR A O 1
ATOM 703 N N . GLN A 1 91 ? -7.589 1.355 43.079 1.00 81.06 91 GLN A N 1
ATOM 704 C CA . GLN A 1 91 ? -6.544 2.053 42.328 1.00 81.06 91 GLN A CA 1
ATOM 705 C C . GLN A 1 91 ? -5.386 1.119 41.940 1.00 81.06 91 GLN A C 1
ATOM 707 O O . GLN A 1 91 ? -4.902 1.171 40.804 1.00 81.06 91 GLN A O 1
ATOM 712 N N . GLY A 1 92 ? -4.981 0.216 42.838 1.00 88.38 92 GLY A N 1
ATOM 713 C CA . GLY A 1 92 ? -3.987 -0.821 42.557 1.00 88.38 92 GLY A CA 1
ATOM 714 C C . GLY A 1 92 ? -4.442 -1.778 41.453 1.00 88.38 92 GLY A C 1
ATOM 715 O O . GLY A 1 92 ? -3.693 -2.034 40.509 1.00 88.38 92 GLY A O 1
ATOM 716 N N . SER A 1 93 ? -5.697 -2.238 41.508 1.00 87.19 93 SER A N 1
ATOM 717 C CA . SER A 1 93 ? -6.278 -3.109 40.477 1.00 87.19 93 SER A CA 1
ATOM 718 C C . SER A 1 93 ? -6.353 -2.425 39.105 1.00 87.19 93 SER A C 1
ATOM 720 O O . SER A 1 93 ? -5.966 -3.024 38.099 1.00 87.19 93 SER A O 1
ATOM 722 N N . ILE A 1 94 ? -6.757 -1.149 39.053 1.00 81.25 94 ILE A N 1
ATOM 723 C CA . ILE A 1 94 ? -6.787 -0.359 37.811 1.00 81.25 94 ILE A CA 1
ATOM 724 C C . ILE A 1 94 ? -5.374 -0.202 37.241 1.00 81.25 94 ILE A C 1
ATOM 726 O O . ILE A 1 94 ? -5.158 -0.461 36.056 1.00 81.25 94 ILE A O 1
ATOM 730 N N . THR A 1 95 ? -4.399 0.161 38.077 1.00 90.38 95 THR A N 1
ATOM 731 C CA . THR A 1 95 ? -2.999 0.342 37.657 1.00 90.38 95 THR A CA 1
ATOM 732 C C . THR A 1 95 ? -2.416 -0.959 37.107 1.00 90.38 95 THR A C 1
ATOM 734 O O . THR A 1 95 ? -1.804 -0.968 36.037 1.00 90.38 95 THR A O 1
ATOM 737 N N . GLN A 1 96 ? -2.670 -2.084 37.779 1.00 90.06 96 GLN A N 1
ATOM 738 C CA . GLN A 1 96 ? -2.255 -3.408 37.320 1.00 90.06 96 GLN A CA 1
ATOM 739 C C . GLN A 1 96 ? -2.919 -3.785 35.987 1.00 90.06 96 GLN A C 1
ATOM 741 O O . GLN A 1 96 ? -2.261 -4.332 35.097 1.00 90.06 96 GLN A O 1
ATOM 746 N N . CYS A 1 97 ? -4.206 -3.475 35.820 1.00 84.81 97 CYS A N 1
ATOM 747 C CA . CYS A 1 97 ? -4.938 -3.738 34.586 1.00 84.81 97 CYS A CA 1
ATOM 748 C C . CYS A 1 97 ? -4.370 -2.920 33.415 1.00 84.81 97 CYS A C 1
ATOM 750 O O . CYS A 1 97 ? -4.083 -3.479 32.355 1.00 84.81 97 CYS A O 1
ATOM 752 N N . LEU A 1 98 ? -4.098 -1.627 33.625 1.00 87.62 98 LEU A N 1
ATOM 753 C CA . LEU A 1 98 ? -3.464 -0.760 32.628 1.00 87.62 98 LEU A CA 1
ATOM 754 C C . LEU A 1 98 ? -2.053 -1.237 32.266 1.00 87.62 98 LEU A C 1
ATOM 756 O O . LEU A 1 98 ? -1.725 -1.315 31.083 1.00 87.62 98 LEU A O 1
ATOM 760 N N . ALA A 1 99 ? -1.239 -1.631 33.248 1.00 90.38 99 ALA A N 1
ATOM 761 C CA . ALA A 1 99 ? 0.092 -2.184 32.999 1.00 90.38 99 ALA A CA 1
ATOM 762 C C . ALA A 1 99 ? 0.030 -3.471 32.158 1.00 90.38 99 ALA A C 1
ATOM 764 O O . ALA A 1 99 ? 0.809 -3.648 31.214 1.00 90.38 99 ALA A O 1
ATOM 765 N N . LYS A 1 100 ? -0.936 -4.352 32.444 1.00 89.88 100 LYS A N 1
ATOM 766 C CA . LYS A 1 100 ? -1.165 -5.582 31.676 1.00 89.88 100 LYS A CA 1
ATOM 767 C C . LYS A 1 100 ? -1.604 -5.279 30.242 1.00 89.88 100 LYS A C 1
ATOM 769 O O . LYS A 1 100 ? -1.038 -5.849 29.310 1.00 89.88 100 LYS A O 1
ATOM 774 N N . VAL A 1 101 ? -2.546 -4.354 30.045 1.00 85.00 101 VAL A N 1
ATOM 775 C CA . VAL A 1 101 ? -2.993 -3.927 28.707 1.00 85.00 101 VAL A CA 1
ATOM 776 C C . VAL A 1 101 ? -1.830 -3.329 27.915 1.00 85.00 101 VAL A C 1
ATOM 778 O O . VAL A 1 101 ? -1.563 -3.794 26.807 1.00 85.00 101 VAL A O 1
ATOM 781 N N . SER A 1 102 ? -1.075 -2.394 28.495 1.00 83.81 102 SER A N 1
ATOM 782 C CA . SER A 1 102 ? 0.103 -1.785 27.861 1.00 83.81 102 SER A CA 1
ATOM 783 C C . SER A 1 102 ? 1.147 -2.827 27.457 1.00 83.81 102 SER A C 1
ATOM 785 O O . SER A 1 102 ? 1.642 -2.805 26.332 1.00 83.81 102 SER A O 1
ATOM 787 N N . SER A 1 103 ? 1.419 -3.805 28.324 1.00 81.19 103 SER A N 1
ATOM 788 C CA . SER A 1 103 ? 2.371 -4.886 28.034 1.00 81.19 103 SER A CA 1
ATOM 789 C C . SER A 1 103 ? 1.902 -5.765 26.869 1.00 81.19 103 SER A C 1
ATOM 791 O O . SER A 1 103 ? 2.682 -6.087 25.971 1.00 81.19 103 SER A O 1
ATOM 793 N N . THR A 1 104 ? 0.611 -6.115 26.828 1.00 73.12 104 THR A N 1
ATOM 794 C CA . THR A 1 104 ? 0.049 -6.873 25.697 1.00 73.12 104 THR A CA 1
ATOM 795 C C . THR A 1 104 ? 0.042 -6.073 24.397 1.00 73.12 104 THR A C 1
ATOM 797 O O . THR A 1 104 ? 0.236 -6.654 23.329 1.00 73.12 104 THR A O 1
ATOM 800 N N . LEU A 1 105 ? -0.142 -4.752 24.465 1.00 70.69 105 LEU A N 1
ATOM 801 C CA . LEU A 1 105 ? -0.148 -3.876 23.298 1.00 70.69 105 LEU A CA 1
ATOM 802 C C . LEU A 1 105 ? 1.255 -3.765 22.690 1.00 70.69 105 LEU A C 1
ATOM 804 O O . LEU A 1 105 ? 1.405 -4.018 21.498 1.00 70.69 105 LEU A O 1
ATOM 808 N N . LEU A 1 106 ? 2.283 -3.540 23.515 1.00 73.69 106 LEU A N 1
ATOM 809 C CA . LEU A 1 106 ? 3.685 -3.543 23.080 1.00 73.69 106 LEU A CA 1
ATOM 810 C C . LEU A 1 106 ? 4.109 -4.895 22.486 1.00 73.69 106 LEU A C 1
ATOM 812 O O . LEU A 1 106 ? 4.853 -4.949 21.508 1.00 73.69 106 LEU A O 1
ATOM 816 N N . PHE A 1 107 ? 3.627 -6.008 23.049 1.00 66.69 107 PHE A N 1
ATOM 817 C CA . PHE A 1 107 ? 3.928 -7.335 22.511 1.00 66.69 107 PHE A CA 1
ATOM 818 C C . PHE A 1 107 ? 3.265 -7.581 21.148 1.00 66.69 107 PHE A C 1
ATOM 820 O O . PHE A 1 107 ? 3.875 -8.175 20.254 1.00 66.69 107 PHE A O 1
ATOM 827 N N . ARG A 1 108 ? 2.023 -7.110 20.960 1.00 65.69 108 ARG A N 1
ATOM 828 C CA . ARG A 1 108 ? 1.337 -7.185 19.661 1.00 65.69 108 ARG A CA 1
ATOM 829 C C . ARG A 1 108 ? 2.041 -6.337 18.612 1.00 65.69 108 ARG A C 1
ATOM 831 O O . ARG A 1 108 ? 2.165 -6.821 17.490 1.00 65.69 108 ARG A O 1
ATOM 838 N N . ASP A 1 109 ? 2.543 -5.168 18.998 1.00 76.31 109 ASP A N 1
ATOM 839 C CA . ASP A 1 109 ? 3.240 -4.239 18.108 1.00 76.31 109 ASP A CA 1
ATOM 840 C C . ASP A 1 109 ? 4.533 -4.854 17.554 1.00 76.31 109 ASP A C 1
ATOM 842 O O . ASP A 1 109 ? 4.706 -4.993 16.346 1.00 76.31 109 ASP A O 1
ATOM 846 N N . LYS A 1 110 ? 5.362 -5.441 18.429 1.00 79.94 110 LYS A N 1
ATOM 847 C CA . LYS A 1 110 ? 6.580 -6.159 18.008 1.00 79.94 110 LYS A CA 1
ATOM 848 C C . LYS A 1 110 ? 6.293 -7.319 17.051 1.00 79.94 110 LYS A C 1
ATOM 850 O O . LYS A 1 110 ? 7.084 -7.601 16.149 1.00 79.94 110 LYS A O 1
ATOM 855 N N . LYS A 1 111 ? 5.180 -8.036 17.247 1.00 82.75 111 LYS A N 1
ATOM 856 C CA . LYS A 1 111 ? 4.784 -9.134 16.351 1.00 82.75 111 LYS A CA 1
ATOM 857 C C . LYS A 1 111 ? 4.308 -8.602 15.000 1.00 82.75 111 LYS A C 1
ATOM 859 O O . LYS A 1 111 ? 4.605 -9.217 13.974 1.00 82.75 111 LYS A O 1
ATOM 864 N N . THR A 1 112 ? 3.574 -7.492 14.985 1.00 82.06 112 THR A N 1
A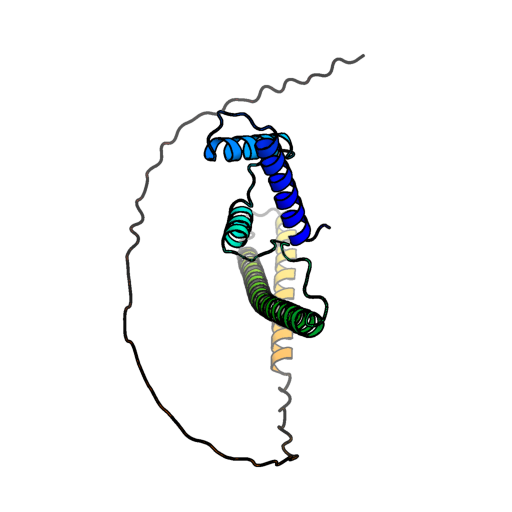TOM 865 C CA . THR A 1 112 ? 3.148 -6.855 13.738 1.00 82.06 112 THR A CA 1
ATOM 866 C C . THR A 1 112 ? 4.325 -6.263 12.982 1.00 82.06 112 THR A C 1
ATOM 868 O O . THR A 1 112 ? 4.402 -6.494 11.781 1.00 82.06 112 THR A O 1
ATOM 871 N N . ASP A 1 113 ? 5.285 -5.639 13.657 1.00 84.38 113 ASP A N 1
ATOM 872 C CA . ASP A 1 113 ? 6.471 -5.055 13.024 1.00 84.38 113 ASP A CA 1
ATOM 873 C C . ASP A 1 113 ? 7.326 -6.111 12.336 1.00 84.38 113 ASP A C 1
ATOM 875 O O . ASP A 1 113 ? 7.674 -5.963 11.167 1.00 84.38 113 ASP A O 1
ATOM 879 N N . LYS A 1 114 ? 7.576 -7.245 13.004 1.00 90.81 114 LYS A N 1
ATOM 880 C CA . LYS A 1 114 ? 8.275 -8.380 12.379 1.00 90.81 114 LYS A CA 1
ATOM 881 C C . LYS A 1 114 ? 7.545 -8.883 11.132 1.00 90.81 114 LYS A C 1
ATOM 883 O O . LYS A 1 114 ? 8.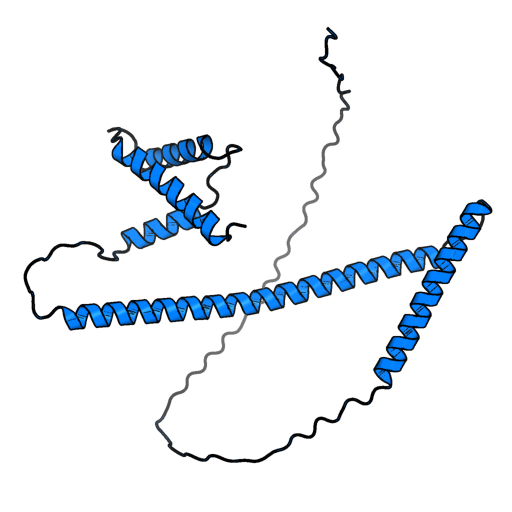181 -9.195 10.127 1.00 90.81 114 LYS A O 1
ATOM 888 N N . ARG A 1 115 ? 6.210 -8.951 11.177 1.00 90.50 115 ARG A N 1
ATOM 889 C CA . ARG A 1 115 ? 5.396 -9.380 10.031 1.00 90.50 115 ARG A CA 1
ATOM 890 C C . ARG A 1 115 ? 5.444 -8.363 8.887 1.00 90.50 115 ARG A C 1
ATOM 892 O O . ARG A 1 115 ? 5.522 -8.776 7.734 1.00 90.50 115 ARG A O 1
ATOM 899 N N . TRP A 1 116 ? 5.408 -7.069 9.192 1.00 88.31 116 TRP A N 1
ATOM 900 C CA . TRP A 1 116 ? 5.520 -5.998 8.203 1.00 88.31 116 TRP A CA 1
ATOM 901 C C . TRP A 1 116 ? 6.907 -5.951 7.569 1.00 88.31 116 TRP A C 1
ATOM 903 O O . TRP A 1 116 ? 6.996 -5.903 6.348 1.00 88.31 116 TRP A O 1
ATOM 913 N N . ALA A 1 117 ? 7.974 -6.066 8.360 1.00 94.00 117 ALA A N 1
ATOM 914 C CA . ALA A 1 117 ? 9.342 -6.138 7.856 1.00 94.00 117 ALA A CA 1
ATOM 915 C C . ALA A 1 117 ? 9.534 -7.333 6.909 1.00 94.00 117 ALA A C 1
ATOM 917 O O . ALA A 1 117 ? 10.058 -7.175 5.808 1.00 94.00 117 ALA A O 1
ATOM 918 N N . ALA A 1 118 ? 9.032 -8.516 7.284 1.00 95.19 118 ALA A N 1
ATOM 919 C CA . ALA A 1 118 ? 9.072 -9.695 6.420 1.00 95.19 118 ALA A CA 1
ATOM 920 C C . ALA A 1 118 ? 8.265 -9.504 5.123 1.00 95.19 118 ALA A C 1
ATOM 922 O O . ALA A 1 118 ? 8.693 -9.937 4.054 1.00 95.19 118 ALA A O 1
ATOM 923 N N . LEU A 1 119 ? 7.105 -8.843 5.198 1.00 92.50 119 LEU A N 1
ATOM 924 C CA . LEU A 1 119 ? 6.292 -8.540 4.023 1.00 92.50 119 LEU A CA 1
ATOM 925 C C . LEU A 1 119 ? 7.001 -7.559 3.083 1.00 92.50 119 LEU A C 1
ATOM 927 O O . LEU A 1 119 ? 7.013 -7.801 1.880 1.00 92.50 119 LEU A O 1
ATOM 931 N N . LEU A 1 120 ? 7.590 -6.487 3.616 1.00 91.38 120 LEU A N 1
ATOM 932 C CA . LEU A 1 120 ? 8.335 -5.498 2.834 1.00 91.38 120 LEU A CA 1
ATOM 933 C C . LEU A 1 120 ? 9.541 -6.138 2.150 1.00 91.38 120 LEU A C 1
ATOM 935 O O . LEU A 1 120 ? 9.680 -5.988 0.941 1.00 91.38 120 LEU A O 1
ATOM 939 N N . LYS A 1 121 ? 10.317 -6.954 2.875 1.00 95.31 121 LYS A N 1
ATOM 940 C CA . LYS A 1 121 ? 11.429 -7.721 2.298 1.00 95.31 121 LYS A CA 1
ATOM 941 C C . LYS A 1 121 ? 10.964 -8.628 1.153 1.00 95.31 121 LYS A C 1
ATOM 943 O O . LYS A 1 121 ? 11.553 -8.629 0.080 1.00 95.31 121 LYS A O 1
ATOM 948 N N . ARG A 1 122 ? 9.845 -9.340 1.334 1.00 96.12 122 ARG A N 1
ATOM 949 C CA . ARG A 1 122 ? 9.262 -10.187 0.279 1.00 96.12 122 ARG A CA 1
ATOM 950 C C . ARG A 1 122 ? 8.788 -9.379 -0.935 1.00 96.12 122 ARG A C 1
ATOM 952 O O . ARG A 1 122 ? 8.846 -9.874 -2.058 1.00 96.12 122 ARG A O 1
ATOM 959 N N . GLN A 1 123 ? 8.272 -8.167 -0.728 1.00 96.38 123 GLN A N 1
ATOM 960 C CA . GLN A 1 123 ? 7.886 -7.281 -1.831 1.00 96.38 123 GLN A CA 1
ATOM 961 C C . GLN A 1 123 ? 9.111 -6.745 -2.574 1.00 96.38 123 GLN A C 1
ATOM 963 O O . GLN A 1 123 ? 9.099 -6.724 -3.800 1.00 96.38 123 GLN A O 1
ATOM 968 N N . GLU A 1 124 ? 10.172 -6.380 -1.860 1.00 96.56 124 GLU A N 1
ATOM 969 C CA . GLU A 1 124 ? 11.439 -5.941 -2.445 1.00 96.56 124 GLU A CA 1
ATOM 970 C C . GLU A 1 124 ? 12.077 -7.046 -3.297 1.00 96.56 124 GLU A C 1
ATOM 972 O O . GLU A 1 124 ? 12.378 -6.824 -4.468 1.00 96.56 124 GLU A O 1
ATOM 977 N N . GLU A 1 125 ? 12.148 -8.275 -2.777 1.00 96.19 125 GLU A N 1
ATOM 978 C CA . GLU A 1 125 ? 12.606 -9.452 -3.528 1.00 96.19 125 GLU A CA 1
ATOM 979 C C . GLU A 1 125 ? 11.751 -9.706 -4.781 1.00 96.19 125 GLU A C 1
ATOM 981 O O . GLU A 1 125 ? 12.276 -10.034 -5.847 1.00 96.19 125 GLU A O 1
ATOM 986 N N . LYS A 1 126 ? 10.427 -9.517 -4.691 1.00 95.75 126 LYS A N 1
ATOM 987 C CA . LYS A 1 126 ? 9.515 -9.667 -5.835 1.00 95.75 126 LYS A CA 1
ATOM 988 C C . LYS A 1 126 ? 9.750 -8.598 -6.906 1.00 95.75 126 LYS A C 1
ATOM 990 O O . LYS A 1 126 ? 9.685 -8.913 -8.095 1.00 95.75 126 LYS A O 1
ATOM 995 N N . ILE A 1 127 ? 9.991 -7.352 -6.502 1.00 95.50 127 ILE A N 1
ATOM 996 C CA . ILE A 1 127 ? 10.296 -6.246 -7.418 1.00 95.50 127 ILE A CA 1
ATOM 997 C C . ILE A 1 127 ? 11.639 -6.495 -8.104 1.00 95.50 127 ILE A C 1
ATOM 999 O O . ILE A 1 127 ? 11.716 -6.403 -9.327 1.00 95.50 127 ILE A O 1
ATOM 1003 N N . GLU A 1 128 ? 12.661 -6.887 -7.348 1.00 95.19 128 GLU A N 1
ATOM 1004 C CA . GLU A 1 128 ? 13.987 -7.208 -7.880 1.00 95.19 128 GLU A CA 1
ATOM 1005 C C . GLU A 1 128 ? 13.930 -8.395 -8.856 1.00 95.19 128 GLU A C 1
ATOM 1007 O O . GLU A 1 128 ? 14.533 -8.345 -9.927 1.00 95.19 128 GLU A O 1
ATOM 1012 N N . LEU A 1 129 ? 13.155 -9.442 -8.554 1.00 95.44 129 LEU A N 1
ATOM 1013 C CA . LEU A 1 129 ? 12.972 -10.572 -9.468 1.00 95.44 129 LEU A CA 1
ATOM 1014 C C . LEU A 1 129 ? 12.281 -10.151 -10.771 1.00 95.44 129 LEU A C 1
ATOM 1016 O O . LEU A 1 129 ? 12.676 -10.595 -11.850 1.00 95.44 129 LEU A O 1
ATOM 1020 N N . LYS A 1 130 ? 11.261 -9.289 -10.683 1.00 95.62 130 LYS A N 1
ATOM 1021 C CA . LYS A 1 130 ? 10.590 -8.746 -11.868 1.00 95.62 130 LYS A CA 1
ATOM 1022 C C . LYS A 1 130 ? 11.559 -7.912 -12.706 1.00 95.62 130 LYS A C 1
ATOM 1024 O O . LYS A 1 130 ? 11.643 -8.143 -13.906 1.00 95.62 130 LYS A O 1
ATOM 1029 N N . LYS A 1 131 ? 12.342 -7.037 -12.066 1.00 95.88 131 LYS A N 1
ATOM 1030 C CA . LYS A 1 131 ? 13.385 -6.251 -12.733 1.00 95.88 131 LYS A CA 1
ATOM 1031 C C . LYS A 1 131 ? 14.362 -7.159 -13.485 1.00 95.88 131 LYS A C 1
ATOM 1033 O O . LYS A 1 131 ? 14.551 -6.974 -14.677 1.00 95.88 131 LYS A O 1
ATOM 1038 N N . ARG A 1 132 ? 14.896 -8.203 -12.840 1.00 94.56 132 ARG A N 1
ATOM 1039 C CA . ARG A 1 132 ? 15.807 -9.162 -13.497 1.00 94.56 132 ARG A CA 1
ATOM 1040 C C . ARG A 1 132 ? 15.170 -9.875 -14.685 1.00 94.56 132 ARG A C 1
ATOM 1042 O O . ARG A 1 132 ? 15.849 -10.127 -15.674 1.00 94.56 132 ARG A O 1
ATOM 1049 N N . LYS A 1 133 ? 13.882 -10.218 -14.600 1.00 96.94 133 LYS A N 1
ATOM 1050 C CA . LYS A 1 133 ? 13.153 -10.830 -15.719 1.00 96.94 133 LYS A CA 1
ATOM 1051 C C . LYS A 1 133 ? 13.067 -9.875 -16.910 1.00 96.94 133 LYS A C 1
ATOM 1053 O O . LYS A 1 133 ? 13.304 -10.299 -18.039 1.00 96.94 133 LYS A O 1
ATOM 1058 N N . ASP A 1 134 ? 12.749 -8.613 -16.650 1.00 95.88 134 ASP A N 1
ATOM 1059 C CA . ASP A 1 134 ? 12.644 -7.582 -17.680 1.00 95.88 134 ASP A CA 1
ATOM 1060 C C . ASP A 1 134 ? 14.030 -7.281 -18.290 1.00 95.88 134 ASP A C 1
ATOM 1062 O O . ASP A 1 134 ? 14.173 -7.263 -19.514 1.00 95.88 134 ASP A O 1
ATOM 1066 N N . ASP A 1 135 ? 15.072 -7.184 -17.459 1.00 96.00 135 ASP A N 1
ATOM 1067 C CA . ASP A 1 135 ? 16.466 -7.000 -17.882 1.00 96.00 135 ASP A CA 1
ATOM 1068 C C . ASP A 1 135 ? 16.951 -8.163 -18.766 1.00 96.00 135 ASP A C 1
ATOM 1070 O O . ASP A 1 135 ? 17.537 -7.949 -19.829 1.00 96.00 135 ASP A O 1
ATOM 1074 N N . MET A 1 136 ? 16.649 -9.410 -18.386 1.00 94.75 136 MET A N 1
ATOM 1075 C CA . MET A 1 136 ? 16.957 -10.595 -19.195 1.00 94.75 136 MET A CA 1
ATOM 1076 C C . MET A 1 136 ? 16.206 -10.602 -20.527 1.00 94.75 136 MET A C 1
ATOM 1078 O O . MET A 1 136 ? 16.769 -10.994 -21.553 1.00 94.75 136 MET A O 1
ATOM 1082 N N . SER A 1 137 ? 14.952 -10.147 -20.539 1.00 96.38 137 SER A N 1
ATOM 1083 C CA . SER A 1 137 ? 14.197 -9.988 -21.781 1.00 96.38 137 SER A CA 1
ATOM 1084 C C . SER A 1 137 ? 14.849 -8.953 -22.698 1.00 96.38 137 SER A C 1
ATOM 1086 O O . SER A 1 137 ? 14.916 -9.177 -23.903 1.00 96.38 137 SER A O 1
ATOM 1088 N N . LEU A 1 138 ? 15.363 -7.846 -22.152 1.00 95.69 138 LEU A N 1
ATOM 1089 C CA . LEU A 1 138 ? 16.061 -6.826 -22.937 1.00 95.69 138 LEU A CA 1
ATOM 1090 C C . LEU A 1 138 ? 17.414 -7.331 -23.459 1.00 95.69 138 LEU A C 1
ATOM 1092 O O . LEU A 1 138 ? 17.778 -7.085 -24.605 1.00 95.69 138 LEU A O 1
ATOM 1096 N N . LEU A 1 139 ? 18.156 -8.088 -22.648 1.00 96.38 139 LEU A N 1
ATOM 1097 C CA . LEU A 1 139 ? 19.438 -8.674 -23.051 1.00 96.38 139 LEU A CA 1
ATOM 1098 C C . LEU A 1 139 ? 19.285 -9.673 -24.211 1.00 96.38 139 LEU A C 1
ATOM 1100 O O . LEU A 1 139 ? 20.170 -9.737 -25.072 1.00 96.38 139 LEU A O 1
ATOM 1104 N N . THR A 1 140 ? 18.181 -10.426 -24.233 1.00 96.62 140 THR A N 1
ATOM 1105 C CA . THR A 1 140 ? 17.905 -11.499 -25.206 1.00 96.62 140 THR A CA 1
ATOM 1106 C C . THR A 1 140 ? 17.092 -11.057 -26.424 1.00 96.62 140 THR A C 1
ATOM 1108 O O . THR A 1 140 ? 17.050 -11.789 -27.413 1.00 96.62 140 THR A O 1
ATOM 1111 N N . ALA A 1 141 ? 16.482 -9.869 -26.400 1.00 96.50 141 ALA A N 1
ATOM 1112 C CA . ALA A 1 141 ? 15.719 -9.352 -27.529 1.00 96.50 141 ALA A CA 1
ATOM 1113 C C . ALA A 1 141 ? 16.600 -9.190 -28.785 1.00 96.50 141 ALA A C 1
ATOM 1115 O O . ALA A 1 141 ? 17.674 -8.580 -28.748 1.00 96.50 141 ALA A O 1
ATOM 1116 N N . SER A 1 142 ? 16.127 -9.725 -29.917 1.00 96.44 142 SER A N 1
ATOM 1117 C CA . SER A 1 142 ? 16.776 -9.512 -31.213 1.00 96.44 142 SER A CA 1
ATOM 1118 C C . SER A 1 142 ? 16.602 -8.060 -31.651 1.00 96.44 142 SER A C 1
ATOM 1120 O O . SER A 1 142 ? 15.508 -7.506 -31.581 1.00 96.44 142 SER A O 1
ATOM 1122 N N . THR A 1 143 ? 17.685 -7.446 -32.131 1.00 96.75 143 THR A N 1
ATOM 1123 C CA . THR A 1 143 ? 17.664 -6.079 -32.685 1.00 96.75 143 THR A CA 1
ATOM 1124 C C . THR A 1 143 ? 17.416 -6.050 -34.195 1.00 96.75 143 THR A C 1
ATOM 1126 O O . THR A 1 143 ? 17.416 -4.979 -34.814 1.00 96.75 143 THR A O 1
ATOM 1129 N N . GLU A 1 144 ? 17.205 -7.220 -34.797 1.00 97.31 144 GLU A N 1
ATOM 1130 C CA . GLU A 1 144 ? 16.858 -7.359 -36.204 1.00 97.31 144 GLU A CA 1
ATOM 1131 C C . GLU A 1 144 ? 15.502 -6.692 -36.480 1.00 97.31 144 GLU A C 1
ATOM 1133 O O . GLU A 1 144 ? 14.554 -6.824 -35.711 1.00 97.31 144 GLU A O 1
ATOM 1138 N N . GLY A 1 145 ? 15.430 -5.880 -37.534 1.00 96.44 145 GLY A N 1
ATOM 1139 C CA . GLY A 1 145 ? 14.235 -5.089 -37.851 1.00 96.44 145 GLY A CA 1
ATOM 1140 C C . GLY A 1 145 ? 14.039 -3.811 -37.020 1.00 96.44 145 GLY A C 1
ATOM 1141 O O . GLY A 1 145 ? 13.178 -3.001 -37.361 1.00 96.44 145 GLY A O 1
ATOM 1142 N N . MET A 1 146 ? 14.847 -3.548 -35.983 1.00 97.56 146 MET A N 1
ATOM 1143 C CA . MET A 1 146 ? 14.798 -2.261 -35.276 1.00 97.56 146 MET A CA 1
ATOM 1144 C C . MET A 1 146 ? 15.389 -1.130 -36.126 1.00 97.56 146 MET A C 1
ATOM 1146 O O . MET A 1 146 ? 16.445 -1.294 -36.751 1.00 97.56 146 MET A O 1
ATOM 1150 N N . SER A 1 147 ? 14.759 0.051 -36.067 1.00 98.19 147 SER A N 1
ATOM 1151 C CA . SER A 1 147 ? 15.311 1.279 -36.652 1.00 98.19 147 SER A CA 1
ATOM 1152 C C . SER A 1 147 ? 16.692 1.609 -36.054 1.00 98.19 147 SER A C 1
ATOM 1154 O O . SER A 1 147 ? 16.941 1.273 -34.889 1.00 98.19 147 SER A O 1
ATOM 1156 N N . PRO A 1 148 ? 17.587 2.311 -36.781 1.00 97.94 148 PRO A N 1
ATOM 1157 C CA . PRO A 1 148 ? 18.904 2.678 -36.255 1.00 97.94 148 PRO A CA 1
ATOM 1158 C C . PRO A 1 148 ? 18.834 3.424 -34.916 1.00 97.94 148 PRO A C 1
ATOM 1160 O O . PRO A 1 148 ? 19.586 3.114 -33.996 1.00 97.94 148 PRO A O 1
ATOM 1163 N N . ARG A 1 149 ? 17.874 4.347 -34.765 1.00 97.50 149 ARG A N 1
ATOM 1164 C CA . ARG A 1 149 ? 17.677 5.109 -33.523 1.00 97.50 149 ARG A CA 1
ATOM 1165 C C . ARG A 1 149 ? 17.267 4.205 -32.359 1.00 97.50 149 ARG A C 1
ATOM 1167 O O . ARG A 1 149 ? 17.861 4.288 -31.290 1.00 97.50 149 ARG A O 1
ATOM 1174 N N . THR A 1 150 ? 16.295 3.317 -32.573 1.00 97.38 150 THR A N 1
ATOM 1175 C CA . THR A 1 150 ? 15.835 2.362 -31.550 1.00 97.38 150 THR A CA 1
ATOM 1176 C C . THR A 1 150 ? 16.953 1.411 -31.135 1.00 97.38 150 THR A C 1
ATOM 1178 O O . THR A 1 150 ? 17.122 1.145 -29.949 1.00 97.38 150 THR A O 1
ATOM 1181 N N . ARG A 1 151 ? 17.759 0.943 -32.095 1.00 97.94 151 ARG A N 1
ATOM 1182 C CA . ARG A 1 151 ? 18.887 0.040 -31.844 1.00 97.94 151 ARG A CA 1
ATOM 1183 C C . ARG A 1 151 ? 19.957 0.677 -30.961 1.00 97.94 151 ARG A C 1
ATOM 1185 O O . ARG A 1 151 ? 20.460 0.020 -30.056 1.00 97.94 151 ARG A O 1
ATOM 1192 N N . VAL A 1 152 ? 20.278 1.952 -31.189 1.00 98.06 152 VAL A N 1
ATOM 1193 C CA . VAL A 1 152 ? 21.224 2.696 -30.340 1.00 98.06 152 VAL A CA 1
ATOM 1194 C C . VAL A 1 152 ? 20.706 2.783 -28.904 1.00 98.06 152 VAL A C 1
ATOM 1196 O O . VAL A 1 152 ? 21.435 2.446 -27.976 1.00 98.06 152 VAL A O 1
ATOM 1199 N N . THR A 1 153 ? 19.438 3.158 -28.711 1.00 97.50 153 THR A N 1
ATOM 1200 C CA . THR A 1 153 ? 18.824 3.224 -27.375 1.00 97.50 153 THR A CA 1
ATOM 1201 C C . THR A 1 153 ? 18.770 1.854 -26.695 1.00 97.50 153 THR A C 1
ATOM 1203 O O . THR A 1 153 ? 19.102 1.740 -25.519 1.00 97.50 153 THR A O 1
ATOM 1206 N N . HIS A 1 154 ? 18.413 0.804 -27.434 1.00 97.06 154 HIS A N 1
ATOM 1207 C CA . HIS A 1 154 ? 18.413 -0.568 -26.933 1.00 97.06 154 HIS A CA 1
ATOM 1208 C C . HIS A 1 154 ? 19.805 -0.991 -26.446 1.00 97.06 154 HIS A C 1
ATOM 1210 O O . HIS A 1 154 ? 19.950 -1.475 -25.327 1.00 97.06 154 HIS A O 1
ATOM 1216 N N . ASN A 1 155 ? 20.843 -0.761 -27.254 1.00 96.81 155 ASN A N 1
ATOM 1217 C CA . ASN A 1 155 ? 22.219 -1.105 -26.896 1.00 96.81 155 ASN A CA 1
ATOM 1218 C C . ASN A 1 155 ? 22.744 -0.281 -25.713 1.00 96.81 155 ASN A C 1
ATOM 1220 O O . ASN A 1 155 ? 23.496 -0.815 -24.903 1.00 96.81 155 ASN A O 1
ATOM 1224 N N . PHE A 1 156 ? 22.321 0.980 -25.579 1.00 97.94 156 PHE A N 1
ATOM 1225 C CA . PHE A 1 156 ? 22.638 1.807 -24.415 1.00 97.94 156 PHE A CA 1
ATOM 1226 C C . PHE A 1 156 ? 22.099 1.184 -23.119 1.00 97.94 156 PHE A C 1
ATOM 1228 O O . PHE A 1 156 ? 22.869 0.939 -22.191 1.00 97.94 156 PHE A O 1
ATOM 1235 N N . PHE A 1 157 ? 20.806 0.847 -23.073 1.00 97.06 157 PHE A N 1
ATOM 1236 C CA . PHE A 1 157 ? 20.216 0.197 -21.897 1.00 97.06 157 PHE A CA 1
ATOM 1237 C C . PHE A 1 157 ? 20.816 -1.185 -21.640 1.00 97.06 157 PHE A C 1
ATOM 1239 O O . PHE A 1 157 ? 21.085 -1.536 -20.495 1.00 97.06 157 PHE A O 1
ATOM 1246 N N . LYS A 1 158 ? 21.098 -1.948 -22.701 1.00 97.19 158 LYS A N 1
ATOM 1247 C CA . LYS A 1 158 ? 21.779 -3.240 -22.597 1.00 97.19 158 LYS A CA 1
ATOM 1248 C C . LYS A 1 158 ? 23.151 -3.104 -21.928 1.00 97.19 158 LYS A C 1
ATOM 1250 O O . LYS A 1 158 ? 23.470 -3.887 -21.040 1.00 97.19 158 LYS A O 1
ATOM 1255 N N . GLY A 1 159 ? 23.932 -2.093 -22.314 1.00 97.38 159 GLY A N 1
ATOM 1256 C CA . GLY A 1 159 ? 25.219 -1.783 -21.688 1.00 97.38 159 GLY A CA 1
ATOM 1257 C C . GLY A 1 159 ? 25.084 -1.396 -20.213 1.00 97.38 159 GLY A C 1
ATOM 1258 O O . GLY A 1 159 ? 25.859 -1.871 -19.389 1.00 97.38 159 GLY A O 1
ATOM 1259 N N . GLN A 1 160 ? 24.064 -0.606 -19.863 1.00 97.56 160 GLN A N 1
ATOM 1260 C CA . GLN A 1 160 ? 23.795 -0.225 -18.474 1.00 97.56 160 GLN A CA 1
ATOM 1261 C C . GLN A 1 160 ? 23.447 -1.434 -17.593 1.00 97.56 160 GLN A C 1
ATOM 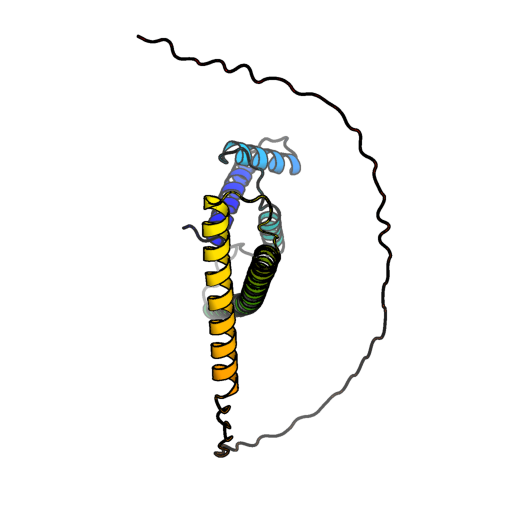1263 O O . GLN A 1 160 ? 23.987 -1.566 -16.500 1.00 97.56 160 GLN A O 1
ATOM 1268 N N . ILE A 1 161 ? 22.605 -2.348 -18.086 1.00 96.38 161 ILE A N 1
ATOM 1269 C CA . ILE A 1 161 ? 22.249 -3.583 -17.370 1.00 96.38 161 ILE A CA 1
ATOM 1270 C C . ILE A 1 161 ? 23.486 -4.453 -17.129 1.00 96.38 161 ILE A C 1
ATOM 1272 O O . ILE A 1 161 ? 23.656 -4.978 -16.032 1.00 96.38 161 ILE A O 1
ATOM 1276 N N . ILE A 1 162 ? 24.355 -4.606 -18.133 1.00 96.69 162 ILE A N 1
ATOM 1277 C CA . ILE A 1 162 ? 25.592 -5.389 -17.992 1.00 96.69 162 ILE A CA 1
ATOM 1278 C C . ILE A 1 162 ? 26.491 -4.768 -16.918 1.00 96.69 162 ILE A C 1
ATOM 1280 O O . ILE A 1 162 ? 26.928 -5.483 -16.019 1.00 96.69 162 ILE A O 1
ATOM 1284 N N . GLY A 1 163 ? 26.683 -3.445 -16.947 1.00 97.19 163 GLY A N 1
ATOM 1285 C CA . GLY A 1 163 ? 27.463 -2.738 -15.929 1.00 97.19 163 GLY A CA 1
ATOM 1286 C C . GLY A 1 163 ? 26.896 -2.897 -14.512 1.00 97.19 163 GLY A C 1
ATOM 1287 O O . GLY A 1 163 ? 27.648 -3.154 -13.575 1.00 97.19 163 GLY A O 1
ATOM 1288 N N . ASP A 1 164 ? 25.572 -2.825 -14.347 1.00 94.44 164 ASP A N 1
ATOM 1289 C CA . ASP A 1 164 ? 24.905 -3.061 -13.058 1.00 94.44 164 ASP A CA 1
ATOM 1290 C C . ASP A 1 164 ? 25.110 -4.502 -12.556 1.00 94.44 164 ASP A C 1
ATOM 1292 O O . ASP A 1 164 ? 25.297 -4.725 -11.356 1.00 94.44 164 ASP A O 1
ATOM 1296 N N . ILE A 1 165 ? 25.062 -5.495 -13.454 1.00 93.12 165 ILE A N 1
ATOM 1297 C CA . ILE A 1 165 ? 25.295 -6.908 -13.121 1.00 93.12 165 ILE A CA 1
ATOM 1298 C C . ILE A 1 165 ? 26.750 -7.115 -12.692 1.00 93.12 165 ILE A C 1
ATOM 1300 O O . ILE A 1 165 ? 26.987 -7.723 -11.650 1.00 93.12 165 ILE A O 1
ATOM 1304 N N . GLU A 1 166 ? 27.713 -6.581 -13.442 1.00 95.81 166 GLU A N 1
ATOM 1305 C CA . GLU A 1 166 ? 29.141 -6.641 -13.108 1.00 95.81 166 GLU A CA 1
ATOM 1306 C C . GLU A 1 166 ? 29.430 -5.978 -11.757 1.00 95.81 166 GLU A C 1
ATOM 1308 O O . GLU A 1 166 ? 30.081 -6.580 -10.903 1.00 95.81 166 GLU A O 1
ATOM 1313 N N . ALA A 1 167 ? 28.864 -4.795 -11.505 1.00 95.81 167 ALA A N 1
ATOM 1314 C CA . ALA A 1 167 ? 28.999 -4.103 -10.226 1.00 95.81 167 ALA A CA 1
ATOM 1315 C C . ALA A 1 167 ? 28.395 -4.906 -9.061 1.00 95.81 167 ALA A C 1
ATOM 1317 O O . ALA A 1 167 ? 29.000 -5.001 -7.992 1.00 95.81 167 ALA A O 1
ATOM 1318 N N . LYS A 1 168 ? 27.220 -5.523 -9.256 1.00 92.44 168 LYS A N 1
ATOM 1319 C CA . LYS A 1 168 ? 26.594 -6.392 -8.245 1.00 92.44 168 LYS A CA 1
ATOM 1320 C C . LYS A 1 168 ? 27.422 -7.649 -7.974 1.00 92.44 168 LYS A C 1
ATOM 1322 O O . LYS A 1 168 ? 27.526 -8.046 -6.816 1.00 92.44 168 LYS A O 1
ATOM 1327 N N . MET A 1 169 ? 28.006 -8.265 -9.003 1.00 92.44 169 MET A N 1
ATOM 1328 C CA . MET A 1 169 ? 28.890 -9.425 -8.840 1.00 92.44 169 MET A CA 1
ATOM 1329 C C . MET A 1 169 ? 30.165 -9.048 -8.080 1.00 92.44 169 MET A C 1
ATOM 1331 O O . MET A 1 169 ? 30.502 -9.725 -7.113 1.00 92.44 169 MET A O 1
ATOM 1335 N N . ALA A 1 170 ? 30.798 -7.923 -8.425 1.00 95.75 170 ALA A N 1
ATOM 1336 C CA . ALA A 1 170 ? 31.968 -7.415 -7.709 1.00 95.75 170 ALA A CA 1
ATOM 1337 C C . ALA A 1 170 ? 31.655 -7.084 -6.237 1.00 95.75 170 ALA A C 1
ATOM 1339 O O . ALA A 1 170 ? 32.431 -7.410 -5.340 1.00 95.75 170 ALA A O 1
ATOM 1340 N N . ALA A 1 171 ? 30.491 -6.485 -5.957 1.00 93.69 171 ALA A N 1
ATOM 1341 C CA . ALA A 1 171 ? 30.051 -6.213 -4.589 1.00 93.69 171 ALA A CA 1
ATOM 1342 C C . ALA A 1 171 ? 29.780 -7.501 -3.790 1.00 93.69 171 ALA A C 1
ATOM 1344 O O . ALA A 1 171 ? 30.099 -7.566 -2.603 1.00 93.69 171 ALA A O 1
ATOM 1345 N N . ALA A 1 172 ? 29.208 -8.528 -4.426 1.00 91.88 172 ALA A N 1
ATOM 1346 C CA . ALA A 1 172 ? 28.978 -9.826 -3.797 1.00 91.88 172 ALA A CA 1
ATOM 1347 C C . ALA A 1 172 ? 30.296 -10.554 -3.486 1.00 91.88 172 ALA A C 1
ATOM 1349 O O . ALA A 1 172 ? 30.434 -11.130 -2.408 1.00 91.88 172 ALA A O 1
ATOM 1350 N N . GLU A 1 173 ? 31.275 -10.483 -4.389 1.00 93.19 173 GLU A N 1
ATOM 1351 C CA . GLU A 1 173 ? 32.621 -11.022 -4.179 1.00 93.19 173 GLU A CA 1
ATOM 1352 C C . GLU A 1 173 ? 33.341 -10.302 -3.028 1.00 93.19 173 GLU A C 1
ATOM 1354 O O . GLU A 1 173 ? 33.875 -10.950 -2.128 1.00 93.19 173 GLU A O 1
ATOM 1359 N N . ALA A 1 174 ? 33.262 -8.969 -2.976 1.00 91.94 174 ALA A N 1
ATOM 1360 C CA . ALA A 1 174 ? 33.816 -8.181 -1.876 1.00 91.94 174 ALA A CA 1
ATOM 1361 C C . ALA A 1 174 ? 33.154 -8.507 -0.521 1.00 91.94 174 ALA A C 1
ATOM 1363 O O . ALA A 1 17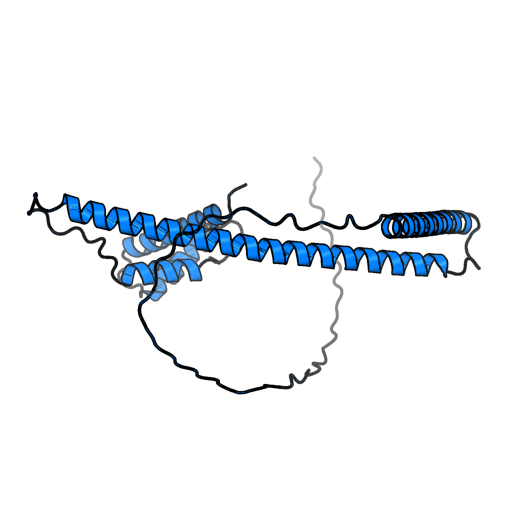4 ? 33.836 -8.620 0.500 1.00 91.94 174 ALA A O 1
ATOM 1364 N N . ALA A 1 175 ? 31.831 -8.703 -0.503 1.00 89.06 175 ALA A N 1
ATOM 1365 C CA . ALA A 1 175 ? 31.109 -9.110 0.701 1.00 89.06 175 ALA A CA 1
ATOM 1366 C C . ALA A 1 175 ? 31.510 -10.520 1.171 1.00 89.06 175 ALA A C 1
ATOM 1368 O O . ALA A 1 175 ? 31.600 -10.755 2.374 1.00 89.06 175 ALA A O 1
ATOM 1369 N N . ALA A 1 176 ? 31.793 -11.440 0.245 1.00 85.94 176 ALA A N 1
ATOM 1370 C CA . ALA A 1 176 ? 32.253 -12.793 0.560 1.00 85.94 176 ALA A CA 1
ATOM 1371 C C . ALA A 1 176 ? 33.708 -12.837 1.064 1.00 85.94 176 ALA A C 1
ATOM 1373 O O . ALA A 1 176 ? 34.050 -13.702 1.866 1.00 85.94 176 ALA A O 1
ATOM 1374 N N . ALA A 1 177 ? 34.556 -11.902 0.628 1.00 84.00 177 ALA A N 1
ATOM 1375 C CA . ALA A 1 177 ? 35.957 -11.810 1.041 1.00 84.00 177 ALA A CA 1
ATOM 1376 C C . ALA A 1 177 ? 36.162 -11.169 2.427 1.00 84.00 177 ALA A C 1
ATOM 1378 O O . ALA A 1 177 ? 37.280 -11.171 2.940 1.00 84.00 177 ALA A O 1
ATOM 1379 N N . THR A 1 178 ? 35.113 -10.618 3.049 1.00 75.12 178 THR A N 1
ATOM 1380 C CA . THR A 1 178 ? 35.222 -10.037 4.392 1.00 75.12 178 THR A CA 1
ATOM 1381 C C . THR A 1 178 ? 35.207 -11.170 5.427 1.00 75.12 178 THR A C 1
ATOM 1383 O O . THR A 1 178 ? 34.176 -11.833 5.571 1.00 75.12 178 THR A O 1
ATOM 1386 N N . PRO A 1 179 ? 36.313 -11.428 6.153 1.00 65.06 179 PRO A N 1
ATOM 1387 C CA . PRO A 1 179 ? 36.332 -12.459 7.179 1.00 65.06 179 PRO A CA 1
ATOM 1388 C C . PRO A 1 179 ? 35.287 -12.110 8.238 1.00 65.06 179 PRO A C 1
ATOM 1390 O O . PRO A 1 179 ? 35.266 -10.999 8.768 1.00 65.06 179 PRO A O 1
ATOM 1393 N N . THR A 1 180 ? 34.394 -13.061 8.517 1.00 64.06 180 THR A N 1
ATOM 1394 C CA . THR A 1 180 ? 33.468 -12.958 9.647 1.00 64.06 180 THR A CA 1
ATOM 1395 C C . THR A 1 180 ? 34.323 -12.757 10.897 1.00 64.06 180 THR A C 1
ATOM 1397 O O . THR A 1 180 ? 35.156 -13.624 11.163 1.00 64.06 180 THR A O 1
ATOM 1400 N N . PRO A 1 181 ? 34.197 -11.640 11.637 1.00 60.47 181 PRO A N 1
ATOM 1401 C CA . PRO A 1 181 ? 34.912 -11.499 12.891 1.00 60.47 181 PRO A CA 1
ATOM 1402 C C . PRO A 1 181 ? 34.444 -12.629 13.806 1.00 60.47 181 PRO A C 1
ATOM 1404 O O . PRO A 1 181 ? 33.266 -12.715 14.156 1.00 60.47 181 PRO A O 1
ATOM 1407 N N . GLU A 1 182 ? 35.368 -13.534 14.111 1.00 56.44 182 GLU A N 1
ATOM 1408 C CA . GLU A 1 182 ? 35.212 -14.598 15.088 1.00 56.44 182 GLU A CA 1
ATOM 1409 C C . GLU A 1 182 ? 34.924 -13.927 16.432 1.00 56.44 182 GLU A C 1
ATOM 1411 O O . GLU A 1 182 ? 35.801 -13.361 17.080 1.00 56.44 182 GLU A O 1
ATOM 1416 N N . GLN A 1 183 ? 33.640 -13.862 16.782 1.00 54.19 183 GLN A N 1
ATOM 1417 C CA . GLN A 1 183 ? 33.181 -13.273 18.027 1.00 54.19 183 GLN A CA 1
ATOM 1418 C C . GLN A 1 183 ? 33.521 -14.253 19.153 1.00 54.19 183 GLN A C 1
ATOM 1420 O O . GLN A 1 183 ? 32.737 -15.141 19.483 1.00 54.19 183 GLN A O 1
ATOM 1425 N N . GLU A 1 184 ? 34.730 -14.102 19.690 1.00 52.81 184 GLU A N 1
ATOM 1426 C CA . GLU A 1 184 ? 35.247 -14.806 20.860 1.00 52.81 184 GLU A CA 1
ATOM 1427 C C . GLU A 1 184 ? 34.298 -14.584 22.062 1.00 52.81 184 GLU A C 1
ATOM 1429 O O . GLU A 1 184 ? 34.050 -13.435 22.450 1.00 52.81 184 GLU A O 1
ATOM 1434 N N . PRO A 1 185 ? 33.703 -15.640 22.650 1.00 57.94 185 PRO A N 1
ATOM 1435 C CA . PRO A 1 185 ? 32.881 -15.502 23.843 1.00 57.94 185 PRO A CA 1
ATOM 1436 C C . PRO A 1 185 ? 33.787 -15.319 25.067 1.00 57.94 185 PRO A C 1
ATOM 1438 O O . PRO A 1 185 ? 34.329 -16.281 25.605 1.00 57.94 185 PRO A O 1
ATOM 1441 N N . ALA A 1 186 ? 33.935 -14.074 25.523 1.00 59.84 186 ALA A N 1
ATOM 1442 C CA . ALA A 1 186 ? 34.532 -13.778 26.820 1.00 59.84 186 ALA A CA 1
ATOM 1443 C C . ALA A 1 186 ? 33.584 -14.235 27.941 1.00 59.84 186 ALA A C 1
ATOM 1445 O O . ALA A 1 186 ? 32.560 -13.607 28.220 1.00 59.84 186 ALA A O 1
ATOM 1446 N N . ASP A 1 187 ? 33.940 -15.363 28.545 1.00 52.12 187 ASP A N 1
ATOM 1447 C CA . ASP A 1 187 ? 33.356 -15.898 29.767 1.00 52.12 187 ASP A CA 1
ATOM 1448 C C . ASP A 1 187 ? 33.976 -15.226 31.012 1.00 52.12 187 ASP A C 1
ATOM 1450 O O . ASP A 1 187 ? 35.099 -14.720 30.968 1.00 52.12 187 ASP A O 1
ATOM 1454 N N . ALA A 1 188 ? 33.248 -15.306 32.130 1.00 50.78 188 ALA A N 1
ATOM 1455 C CA . ALA A 1 188 ? 33.550 -14.862 33.501 1.00 50.78 188 ALA A CA 1
ATOM 1456 C C . ALA A 1 188 ? 33.172 -13.417 33.908 1.00 50.78 188 ALA A C 1
ATOM 1458 O O . ALA A 1 188 ? 33.913 -12.458 33.715 1.00 50.78 188 ALA A O 1
ATOM 1459 N N . SER A 1 189 ? 32.096 -13.286 34.696 1.00 53.53 189 SER A N 1
ATOM 1460 C CA . SER A 1 189 ? 32.273 -13.235 36.158 1.00 53.53 189 SER A CA 1
ATOM 1461 C C . SER A 1 189 ? 30.962 -13.437 36.930 1.00 53.53 189 SER A C 1
ATOM 1463 O O . SER A 1 189 ? 29.878 -13.029 36.519 1.00 53.53 189 SER A O 1
ATOM 1465 N N . ALA A 1 190 ? 31.112 -14.117 38.060 1.00 50.44 190 ALA A N 1
ATOM 1466 C CA . ALA A 1 190 ? 30.104 -14.725 38.907 1.00 50.44 190 ALA A CA 1
ATOM 1467 C C . ALA A 1 190 ? 29.235 -13.734 39.701 1.00 50.44 190 ALA A C 1
ATOM 1469 O O . ALA A 1 190 ? 29.702 -12.691 40.149 1.00 50.44 190 ALA A O 1
ATOM 1470 N N . THR A 1 191 ? 28.008 -14.143 40.033 1.00 51.31 191 THR A N 1
ATOM 1471 C CA . THR A 1 191 ? 27.420 -13.888 41.360 1.00 51.31 191 THR A CA 1
ATOM 1472 C C . THR A 1 191 ? 26.485 -15.038 41.720 1.00 51.31 191 THR A C 1
ATOM 1474 O O . THR A 1 191 ? 25.378 -15.178 41.207 1.00 51.31 191 THR A O 1
ATOM 1477 N N . THR A 1 192 ? 26.994 -15.874 42.617 1.00 59.84 192 THR A N 1
ATOM 1478 C CA . THR A 1 192 ? 26.300 -16.917 43.368 1.00 59.84 192 THR A CA 1
ATOM 1479 C C . THR A 1 192 ? 25.345 -16.286 44.376 1.00 59.84 192 THR A C 1
ATOM 1481 O O . THR A 1 192 ? 25.809 -15.549 45.234 1.00 59.84 192 THR A O 1
ATOM 1484 N N . TYR A 1 193 ? 24.064 -16.663 44.366 1.00 50.53 193 TYR A N 1
ATOM 1485 C CA . TYR A 1 193 ? 23.299 -16.846 45.604 1.00 50.53 193 TYR A CA 1
ATOM 1486 C C . TYR A 1 193 ? 22.357 -18.040 45.451 1.00 50.53 193 TYR A C 1
ATOM 1488 O O . TYR A 1 193 ? 21.453 -18.062 44.619 1.00 50.53 193 TYR A O 1
ATOM 1496 N N . ALA A 1 194 ? 22.638 -19.058 46.258 1.00 50.69 194 ALA A N 1
ATOM 1497 C CA . ALA A 1 194 ? 21.878 -20.284 46.393 1.00 50.69 194 ALA A CA 1
ATOM 1498 C C . ALA A 1 194 ? 20.689 -20.075 47.334 1.00 50.69 194 ALA A C 1
ATOM 1500 O O . ALA A 1 194 ? 20.905 -19.643 48.461 1.00 50.69 194 ALA A O 1
ATOM 1501 N N . ILE A 1 195 ? 19.482 -20.469 46.915 1.00 46.59 195 ILE A N 1
ATOM 1502 C CA . ILE A 1 195 ? 18.435 -21.012 47.795 1.00 46.59 195 ILE A CA 1
ATOM 1503 C C . ILE A 1 195 ? 17.661 -22.076 46.995 1.00 46.59 195 ILE A C 1
ATOM 1505 O O . ILE A 1 195 ? 17.148 -21.808 45.913 1.00 46.59 195 ILE A O 1
ATOM 1509 N N . ALA A 1 196 ? 17.588 -23.285 47.545 1.00 53.97 196 ALA A N 1
ATOM 1510 C CA . ALA A 1 196 ? 16.768 -24.422 47.115 1.00 53.97 196 ALA A CA 1
ATOM 1511 C C . ALA A 1 196 ? 15.974 -24.925 48.346 1.00 53.97 196 ALA A C 1
ATOM 1513 O O . ALA A 1 196 ? 16.326 -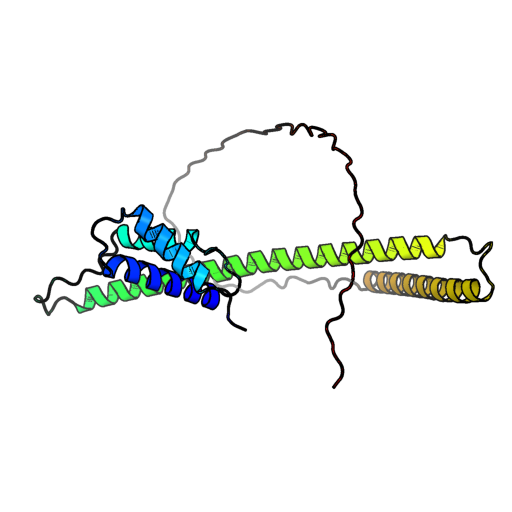24.535 49.462 1.00 53.97 196 ALA A O 1
ATOM 1514 N N . PRO A 1 197 ? 15.059 -25.909 48.240 1.00 65.06 197 PRO A N 1
ATOM 1515 C CA . PRO A 1 197 ? 14.016 -26.142 47.231 1.00 65.06 197 PRO A CA 1
ATOM 1516 C C . PRO A 1 197 ? 12.634 -26.431 47.881 1.00 65.06 197 PRO A C 1
ATOM 1518 O O . PRO A 1 197 ? 12.541 -26.707 49.074 1.00 65.06 197 PRO A O 1
ATOM 1521 N N . ALA A 1 198 ? 11.556 -26.482 47.085 1.00 41.44 198 ALA A N 1
ATOM 1522 C CA . ALA A 1 198 ? 10.351 -27.241 47.450 1.00 41.44 198 ALA A CA 1
ATOM 1523 C C . ALA A 1 198 ? 9.616 -27.798 46.212 1.00 41.44 198 ALA A C 1
ATOM 1525 O O . ALA A 1 198 ? 9.025 -27.061 45.432 1.00 41.44 198 ALA A O 1
ATOM 1526 N N . SER A 1 199 ? 9.736 -29.121 46.075 1.00 45.66 199 SER A N 1
ATOM 1527 C CA . SER A 1 199 ? 8.835 -30.157 45.543 1.00 45.66 199 SER A CA 1
ATOM 1528 C C . SER A 1 199 ? 7.699 -29.874 44.542 1.00 45.66 199 SER A C 1
ATOM 1530 O O . SER A 1 199 ? 6.752 -29.165 44.853 1.00 45.66 199 SER A O 1
ATOM 1532 N N . ALA A 1 200 ? 7.736 -30.715 43.488 1.00 41.88 200 ALA A N 1
ATOM 1533 C CA . ALA A 1 200 ? 6.651 -31.485 42.839 1.00 41.88 200 ALA A CA 1
ATOM 1534 C C . ALA A 1 200 ? 5.513 -30.708 42.129 1.00 41.88 200 ALA A C 1
ATOM 1536 O O . ALA A 1 200 ? 5.132 -29.621 42.519 1.00 41.88 200 ALA A O 1
ATOM 1537 N N . SER A 1 201 ? 4.878 -31.193 41.060 1.00 43.62 201 SER A N 1
ATOM 1538 C CA . SER A 1 201 ? 4.668 -32.561 40.589 1.00 43.62 201 SER A CA 1
ATOM 1539 C C . SER A 1 201 ? 4.387 -32.572 39.075 1.00 43.62 201 SER A C 1
ATOM 1541 O O . SER A 1 201 ? 3.975 -31.566 38.500 1.00 43.62 201 SER A O 1
ATOM 1543 N N . ALA A 1 202 ? 4.612 -33.723 38.446 1.00 47.31 202 ALA A N 1
ATOM 1544 C CA . ALA A 1 202 ? 4.374 -34.007 37.034 1.00 47.31 202 ALA A CA 1
ATOM 1545 C C . ALA A 1 202 ? 2.888 -33.930 36.630 1.00 47.31 202 ALA A C 1
ATOM 1547 O O . ALA A 1 202 ? 2.015 -34.253 37.430 1.00 47.31 202 ALA A O 1
ATOM 1548 N N . SER A 1 203 ? 2.616 -33.652 35.349 1.00 48.72 203 SER A N 1
ATOM 1549 C CA . SER A 1 203 ? 1.730 -34.519 34.558 1.00 48.72 203 SER A CA 1
ATOM 1550 C C . SER A 1 203 ? 1.876 -34.242 33.062 1.00 48.72 203 SER A C 1
ATOM 1552 O O . SER A 1 203 ? 1.696 -33.120 32.589 1.00 48.72 203 SER A O 1
ATOM 1554 N N . ALA A 1 204 ? 2.226 -35.295 32.332 1.00 47.03 204 ALA A N 1
ATOM 1555 C CA . ALA A 1 204 ? 2.212 -35.361 30.884 1.00 47.03 204 ALA A CA 1
ATOM 1556 C C . ALA A 1 204 ? 0.773 -35.519 30.378 1.00 47.03 204 ALA A C 1
ATOM 1558 O O . ALA A 1 204 ? -0.035 -36.208 30.995 1.00 47.03 204 ALA A O 1
ATOM 1559 N N . SER A 1 205 ? 0.476 -34.966 29.207 1.00 47.47 205 SER A N 1
ATOM 1560 C CA . SER A 1 205 ? -0.540 -35.516 28.308 1.00 47.47 205 SER A CA 1
ATOM 1561 C C . SER A 1 205 ? -0.200 -35.098 26.885 1.00 47.47 205 SER A C 1
ATOM 1563 O O . SER A 1 205 ? -0.284 -33.928 26.517 1.00 47.47 205 SER A O 1
ATOM 1565 N N . ALA A 1 206 ? 0.240 -36.087 26.114 1.00 48.44 206 ALA A N 1
ATOM 1566 C CA . ALA A 1 206 ? 0.246 -36.052 24.667 1.00 48.44 206 ALA A CA 1
ATOM 1567 C C . ALA A 1 206 ? -1.201 -36.153 24.164 1.00 48.44 206 ALA A C 1
ATOM 1569 O O . ALA A 1 206 ? -2.005 -36.898 24.726 1.00 48.44 206 ALA A O 1
ATOM 1570 N N . THR A 1 207 ? -1.534 -35.443 23.089 1.00 43.28 207 THR A N 1
ATOM 1571 C CA . THR A 1 207 ? -2.688 -35.794 22.253 1.00 43.28 207 THR A CA 1
ATOM 1572 C C . THR A 1 207 ? -2.341 -35.541 20.791 1.00 43.28 207 THR A C 1
ATOM 1574 O O . THR A 1 207 ? -2.275 -34.413 20.309 1.00 43.28 207 THR A O 1
ATOM 1577 N N . GLU A 1 208 ? -2.003 -36.664 20.170 1.00 38.53 208 GLU A N 1
ATOM 1578 C CA . GLU A 1 208 ? -2.201 -37.097 18.788 1.00 38.53 208 GLU A CA 1
ATOM 1579 C C . GLU A 1 208 ? -3.322 -36.425 17.973 1.00 38.53 208 GLU A C 1
ATOM 1581 O O . GLU A 1 208 ? -4.401 -36.165 18.491 1.00 38.53 208 GLU A O 1
ATOM 1586 N N . HIS A 1 209 ? -3.055 -36.336 16.659 1.00 35.34 209 HIS A N 1
ATOM 1587 C CA . HIS A 1 209 ? -3.984 -36.359 15.513 1.00 35.34 209 HIS A CA 1
ATOM 1588 C C . HIS A 1 209 ? -5.094 -35.274 15.433 1.00 35.34 209 HIS A C 1
ATOM 1590 O O . HIS A 1 209 ? -5.789 -34.956 16.379 1.00 35.34 209 HIS A O 1
ATOM 1596 N N . ALA A 1 210 ? -5.362 -34.637 14.291 1.00 42.41 210 ALA A N 1
ATOM 1597 C CA . ALA A 1 210 ? -5.450 -35.227 12.967 1.00 42.41 210 ALA A CA 1
ATOM 1598 C C . ALA A 1 210 ? -5.145 -34.227 11.840 1.00 42.41 210 ALA A C 1
ATOM 1600 O O . ALA A 1 210 ? -5.495 -33.046 11.873 1.00 42.41 210 ALA A O 1
ATOM 1601 N N . HIS A 1 211 ? -4.522 -34.789 10.812 1.00 43.81 211 HIS A N 1
ATOM 1602 C CA . HIS A 1 211 ? -4.360 -34.260 9.471 1.00 43.81 211 HIS A CA 1
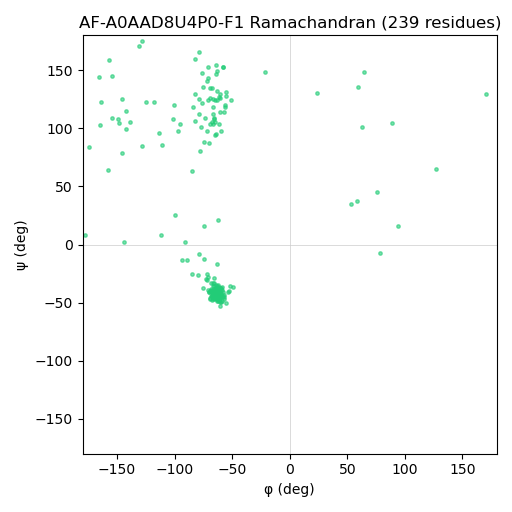ATOM 1603 C C . HIS A 1 211 ? -5.742 -34.206 8.804 1.00 43.81 211 HIS A C 1
ATOM 1605 O O . HIS A 1 211 ? -6.377 -35.245 8.634 1.00 43.81 211 HIS A O 1
ATOM 1611 N N . ARG A 1 212 ? -6.220 -33.013 8.436 1.00 40.59 212 ARG A N 1
ATOM 1612 C CA . ARG A 1 212 ? -7.444 -32.846 7.643 1.00 40.59 212 ARG A CA 1
ATOM 1613 C C . ARG A 1 212 ? -7.078 -32.269 6.283 1.00 40.59 212 ARG A C 1
ATOM 1615 O O . ARG A 1 212 ? -6.874 -31.070 6.131 1.00 40.59 212 ARG A O 1
ATOM 1622 N N . THR A 1 213 ? -6.936 -33.171 5.324 1.00 48.19 213 THR A N 1
ATOM 1623 C CA . THR A 1 213 ? -7.032 -32.905 3.890 1.00 48.19 213 THR A CA 1
ATOM 1624 C C . THR A 1 213 ? -8.510 -32.902 3.539 1.00 48.19 213 THR A C 1
ATOM 1626 O O . THR A 1 213 ? -9.115 -33.968 3.519 1.00 48.19 213 THR A O 1
ATOM 1629 N N . ASP A 1 214 ? -9.076 -31.726 3.287 1.00 46.97 214 ASP A N 1
ATOM 1630 C CA . ASP A 1 214 ? -10.333 -31.607 2.555 1.00 46.97 214 ASP A CA 1
ATOM 1631 C C . ASP A 1 214 ? -10.051 -30.820 1.273 1.00 46.97 214 ASP A C 1
ATOM 1633 O O . ASP A 1 214 ? -9.467 -29.734 1.285 1.00 46.97 214 ASP A O 1
ATOM 1637 N N . HIS A 1 215 ? -10.383 -31.486 0.173 1.00 43.31 215 HIS A N 1
ATOM 1638 C CA . HIS A 1 215 ? -10.395 -31.008 -1.196 1.00 43.31 215 HIS A CA 1
ATOM 1639 C C . HIS A 1 215 ? -11.383 -29.847 -1.333 1.00 43.31 215 HIS A C 1
ATOM 1641 O O . HIS A 1 215 ? -12.556 -30.026 -1.020 1.00 43.31 215 HIS A O 1
ATOM 1647 N N . ASP A 1 216 ? -10.941 -28.711 -1.877 1.00 46.22 216 ASP A N 1
ATOM 1648 C CA . ASP A 1 216 ? -11.858 -27.744 -2.483 1.00 46.22 216 ASP A CA 1
ATOM 1649 C C . ASP A 1 216 ? -11.813 -27.907 -4.004 1.00 46.22 216 ASP A C 1
ATOM 1651 O O . ASP A 1 216 ? -10.826 -27.618 -4.688 1.00 46.22 216 ASP A O 1
ATOM 1655 N N . GLU A 1 217 ? -12.916 -28.458 -4.490 1.00 52.53 217 GLU A N 1
ATOM 1656 C CA . GLU A 1 217 ? -13.325 -28.627 -5.870 1.00 52.53 217 GLU A CA 1
ATOM 1657 C C . GLU A 1 217 ? -13.572 -27.239 -6.485 1.00 52.53 217 GLU A C 1
ATOM 1659 O O . GLU A 1 217 ? -14.522 -26.536 -6.138 1.00 52.53 217 GLU A O 1
ATOM 1664 N N . PHE A 1 218 ? -12.692 -26.803 -7.389 1.00 40.97 218 PHE A N 1
ATOM 1665 C CA . PHE A 1 218 ? -12.932 -25.599 -8.183 1.00 40.97 218 PHE A CA 1
ATOM 1666 C C . PHE A 1 218 ? -14.019 -25.898 -9.219 1.00 40.97 218 PHE A C 1
ATOM 1668 O O . PHE A 1 218 ? -13.752 -26.445 -10.289 1.00 40.97 218 PHE A O 1
ATOM 1675 N N . VAL A 1 219 ? -15.252 -25.511 -8.898 1.00 58.72 219 VAL A N 1
ATOM 1676 C CA . VAL A 1 219 ? -16.349 -25.427 -9.862 1.00 58.72 219 VAL A CA 1
ATOM 1677 C C . VAL A 1 219 ? -16.029 -24.309 -10.855 1.00 58.72 219 VAL A C 1
ATOM 1679 O O . VAL A 1 219 ? -15.997 -23.126 -10.514 1.00 58.72 219 VAL A O 1
ATOM 1682 N N . VAL A 1 220 ? -15.777 -24.709 -12.098 1.00 52.91 220 VAL A N 1
ATOM 1683 C CA . VAL A 1 220 ? -15.750 -23.838 -13.273 1.00 52.91 220 VAL A CA 1
ATOM 1684 C C . VAL A 1 220 ? -17.171 -23.320 -13.486 1.00 52.91 220 VAL A C 1
ATOM 1686 O O . VAL A 1 220 ? -18.060 -24.079 -13.862 1.00 52.91 220 VAL A O 1
ATOM 1689 N N . ILE A 1 221 ? -17.401 -22.036 -13.209 1.00 55.03 221 ILE A N 1
ATOM 1690 C CA . ILE A 1 221 ? -18.627 -21.349 -13.621 1.00 55.03 221 ILE A CA 1
ATOM 1691 C C . ILE A 1 221 ? -18.318 -20.646 -14.940 1.00 55.03 221 ILE A C 1
ATOM 1693 O O . ILE A 1 221 ? -17.640 -19.616 -14.964 1.00 55.03 221 ILE A O 1
ATOM 1697 N N . ASP A 1 222 ? -18.811 -21.237 -16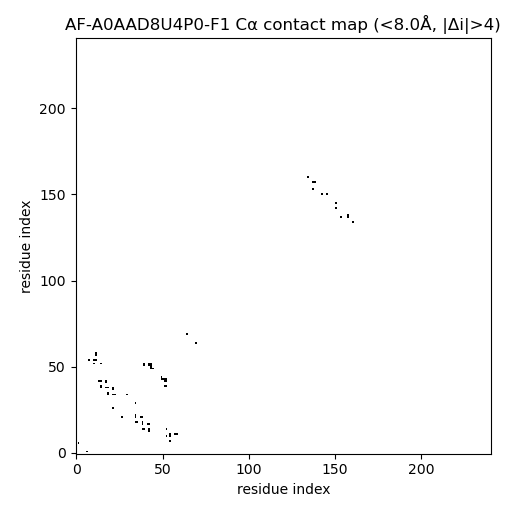.025 1.00 49.44 222 ASP A N 1
ATOM 1698 C CA . ASP A 1 222 ? -18.935 -20.591 -17.326 1.00 49.44 222 ASP A CA 1
ATOM 1699 C C . ASP A 1 222 ? -19.749 -19.298 -17.193 1.00 49.44 222 ASP A C 1
ATOM 1701 O O . ASP A 1 222 ? -20.843 -19.267 -16.620 1.00 49.44 222 ASP A O 1
ATOM 1705 N N . GLY A 1 223 ? -19.186 -18.206 -17.706 1.00 42.19 223 GLY A N 1
ATOM 1706 C CA . GLY A 1 223 ? -19.851 -16.911 -17.758 1.00 42.19 223 GLY A CA 1
ATOM 1707 C C . GLY A 1 223 ? -20.859 -16.809 -18.905 1.00 42.19 223 GLY A C 1
ATOM 1708 O O . GLY A 1 223 ? -20.798 -17.574 -19.866 1.00 42.19 223 GLY A O 1
ATOM 1709 N N . PRO A 1 224 ? -21.727 -15.788 -18.879 1.00 63.62 224 PRO A N 1
ATOM 1710 C CA . PRO A 1 224 ? -22.287 -15.233 -20.096 1.00 63.62 224 PRO A CA 1
ATOM 1711 C C . PRO A 1 224 ? -21.566 -13.938 -20.488 1.00 63.62 224 PRO A C 1
ATOM 1713 O O . PRO A 1 224 ? -21.568 -12.929 -19.782 1.00 63.62 224 PRO A O 1
ATOM 1716 N N . THR A 1 225 ? -20.980 -13.986 -21.678 1.00 52.97 225 THR A N 1
ATOM 1717 C CA . THR A 1 225 ? -20.783 -12.858 -22.587 1.00 52.97 225 THR A CA 1
ATOM 1718 C C . THR A 1 225 ? -22.101 -12.110 -22.805 1.00 52.97 225 THR A C 1
ATOM 1720 O O . THR A 1 225 ? -23.075 -12.697 -23.264 1.00 52.97 225 THR A O 1
ATOM 1723 N N . SER A 1 226 ? -22.130 -10.804 -22.534 1.00 49.75 226 SER A N 1
ATOM 1724 C CA . SER A 1 226 ? -23.067 -9.865 -23.174 1.00 49.75 226 SER A CA 1
ATOM 1725 C C . SER A 1 226 ? -22.577 -8.432 -22.916 1.00 49.75 226 SER A C 1
ATOM 1727 O O . SER A 1 226 ? -22.510 -7.999 -21.771 1.00 49.75 226 SER A O 1
ATOM 1729 N N . THR A 1 227 ? -21.959 -7.770 -23.898 1.00 46.97 227 THR A N 1
ATOM 1730 C CA . THR A 1 227 ? -22.641 -6.894 -24.875 1.00 46.97 227 THR A CA 1
ATOM 1731 C C . THR A 1 227 ? -23.311 -5.704 -24.178 1.00 46.97 227 THR A C 1
ATOM 1733 O O . THR A 1 227 ? -24.384 -5.853 -23.611 1.00 46.97 227 THR A O 1
ATOM 1736 N N . GLN A 1 228 ? -22.715 -4.507 -24.208 1.00 47.72 228 GLN A N 1
ATOM 1737 C CA . GLN A 1 228 ? -22.889 -3.541 -25.302 1.00 47.72 228 GLN A CA 1
ATOM 1738 C C . GLN A 1 228 ? -22.272 -2.183 -24.926 1.00 47.72 228 GLN A C 1
ATOM 1740 O O . GLN A 1 228 ? -22.557 -1.618 -23.871 1.00 47.72 228 GLN A O 1
ATOM 1745 N N . ASP A 1 229 ? -21.445 -1.668 -25.832 1.00 44.44 229 ASP A N 1
ATOM 1746 C CA . ASP A 1 229 ? -21.030 -0.273 -25.902 1.00 44.44 229 ASP A CA 1
ATOM 1747 C C . ASP A 1 229 ? -22.242 0.664 -25.968 1.00 44.44 229 ASP A C 1
ATOM 1749 O O . ASP A 1 229 ? -23.126 0.502 -26.812 1.00 44.44 229 ASP A O 1
ATOM 1753 N N . ALA A 1 230 ? -22.238 1.700 -25.130 1.00 58.44 230 ALA A N 1
ATOM 1754 C CA . ALA A 1 230 ? -23.069 2.881 -25.313 1.00 58.44 230 ALA A CA 1
ATOM 1755 C C . ALA A 1 230 ? -22.160 4.124 -25.315 1.00 58.44 230 ALA A C 1
ATOM 1757 O O . ALA A 1 230 ? -21.430 4.345 -24.343 1.00 58.44 230 ALA A O 1
ATOM 1758 N N . PRO A 1 231 ? -22.170 4.947 -26.379 1.00 62.81 231 PRO A N 1
ATOM 1759 C CA . PRO A 1 231 ? -21.358 6.153 -26.434 1.00 62.81 231 PRO A CA 1
ATOM 1760 C C . PRO A 1 231 ? -21.908 7.215 -25.475 1.00 62.81 231 PRO A C 1
ATOM 1762 O O . PRO A 1 231 ? -23.065 7.630 -25.562 1.00 62.81 231 PRO A O 1
ATOM 1765 N N . LEU A 1 232 ? -21.049 7.688 -24.571 1.00 58.66 232 LEU A N 1
ATOM 1766 C CA . LEU A 1 232 ? -21.324 8.841 -23.721 1.00 58.66 232 LEU A CA 1
ATOM 1767 C C . LEU A 1 232 ? -21.387 10.105 -24.588 1.00 58.66 232 LEU A C 1
ATOM 1769 O O . LEU A 1 232 ? -20.371 10.635 -25.038 1.00 58.66 232 LEU A O 1
ATOM 1773 N N . VAL A 1 233 ? -22.606 10.596 -24.808 1.00 59.09 233 VAL A N 1
ATOM 1774 C CA . VAL A 1 233 ? -22.871 11.919 -25.375 1.00 59.09 233 VAL A CA 1
ATOM 1775 C C . VAL A 1 233 ? -22.400 12.973 -24.371 1.00 59.09 233 VAL A C 1
ATOM 1777 O O . VAL A 1 233 ? -23.044 13.231 -23.355 1.00 59.09 233 VAL A O 1
ATOM 1780 N N . SER A 1 234 ? -21.252 13.578 -24.670 1.00 56.31 234 SER A N 1
ATOM 1781 C CA . SER A 1 234 ? -20.725 14.756 -23.984 1.00 56.31 234 SER A CA 1
ATOM 1782 C C . SER A 1 234 ? -21.655 15.951 -24.218 1.00 56.31 234 SER A C 1
ATOM 1784 O O . SER A 1 234 ? -21.704 16.518 -25.310 1.00 56.31 234 SER A O 1
ATOM 1786 N N . ARG A 1 235 ? -22.424 16.330 -23.194 1.00 55.47 235 ARG A N 1
ATOM 1787 C CA . ARG A 1 235 ? -23.145 17.607 -23.138 1.00 55.47 235 ARG A CA 1
ATOM 1788 C C . ARG A 1 235 ? -22.306 18.593 -22.328 1.00 55.47 235 ARG A C 1
ATOM 1790 O O . ARG A 1 235 ? -22.352 18.580 -21.104 1.00 55.47 235 ARG A O 1
ATOM 1797 N N . ASN A 1 236 ? -21.556 19.440 -23.029 1.00 61.41 236 ASN A N 1
ATOM 1798 C CA . ASN A 1 236 ? -20.969 20.664 -22.480 1.00 61.41 236 ASN A CA 1
ATOM 1799 C C . ASN A 1 236 ? -22.087 21.643 -22.074 1.00 61.41 236 ASN A C 1
ATOM 1801 O O . ASN A 1 236 ? -22.881 22.015 -22.942 1.00 61.41 236 ASN A O 1
ATOM 1805 N N . PRO A 1 237 ? -22.141 22.124 -20.820 1.00 63.09 237 PRO A N 1
ATOM 1806 C CA . PRO A 1 237 ? -23.004 23.223 -20.429 1.00 63.09 237 PRO A CA 1
ATOM 1807 C C . PRO A 1 237 ? -22.146 24.452 -20.105 1.00 63.09 237 PRO A C 1
ATOM 1809 O O . PRO A 1 237 ? -21.809 24.690 -18.952 1.00 63.09 237 PRO A O 1
ATOM 1812 N N . PHE A 1 238 ? -21.793 25.242 -21.117 1.00 57.59 238 PHE A N 1
ATOM 1813 C CA . PHE A 1 238 ? -21.334 26.615 -20.900 1.00 57.59 238 PHE A CA 1
ATOM 1814 C C . PHE A 1 238 ? -21.940 27.528 -21.968 1.00 57.59 238 PHE A C 1
ATOM 1816 O O . PHE A 1 238 ? -21.507 27.485 -23.120 1.00 57.59 238 PHE A O 1
ATOM 1823 N N . PRO A 1 239 ? -22.948 28.346 -21.623 1.00 64.69 239 PRO A N 1
ATOM 1824 C CA . PRO A 1 239 ? -23.252 29.535 -22.393 1.00 64.69 239 PRO A CA 1
ATOM 1825 C C . PRO A 1 239 ? -22.216 30.614 -22.053 1.00 64.69 239 PRO A C 1
ATOM 1827 O O . PRO A 1 239 ? -22.047 30.990 -20.895 1.00 64.69 239 PRO A O 1
ATOM 1830 N N . PHE A 1 240 ? -21.518 31.085 -23.083 1.00 57.84 240 PHE A N 1
ATOM 1831 C CA . PHE A 1 240 ? -20.783 32.343 -23.048 1.00 57.84 240 PHE A CA 1
ATOM 1832 C C . PHE A 1 240 ? -21.770 33.494 -22.842 1.00 57.84 240 PHE A C 1
ATOM 1834 O O . PHE A 1 240 ? -22.685 33.643 -23.651 1.00 57.84 240 PHE A O 1
ATOM 1841 N N . PHE A 1 241 ? -21.546 34.297 -21.805 1.00 66.44 241 PHE A N 1
ATOM 1842 C CA . PHE A 1 241 ? -21.744 35.746 -21.792 1.00 66.44 241 PHE A CA 1
ATOM 1843 C C . PHE A 1 241 ? -20.731 36.358 -20.826 1.00 66.44 241 PHE A C 1
ATOM 1845 O O . PHE A 1 241 ? -20.525 35.760 -19.745 1.00 66.44 241 PHE A O 1
#

Sequence (241 aa):
MLTRWAIIQASVNMFHGFHSEVENRGDRGINIGGVFDKAMDMYRKHSEGHKSFAMMHCYSKLKKNENDGCPIGNKATKAALADTTSIEKTQGSITQCLAKVSSTLLFRDKKTDKRWAALLKRQEEKIELKKRKDDMSLLTASTEGMSPRTRVTHNFFKGQIIGDIEAKMAAAEAAAATPTPEQEPADASATTYAIAPASASASASATEHAHRTDHDEFVVIDGPTSTQDAPLVSRNPFPFF

Foldseek 3Di:
DDDPVNVLVVLLVQLVVLLVVLVVVCPVPQDPVNSNVRSQQVSLVPDDPSDGSPCVVVNVVVVVVVVVDPCPDDDDDDDPDPVPVVVVVVVVVVVVVVVVVVVVVVVVVVVVVVVVVVVVVVVVVVVVVVVVVVLVCLLPDDCPPPDPVVSVVSVVVNVVSVVVVVVVVVVVVVVVPDPDPPPDDDDDDDDDDDDDDDDDDDDDDDDDDDDDDDDDDPDDDDDDDDDDDDDPDDDDDDDDD

Secondary structure (DSSP, 8-state):
---HHHHHHHHHHHHHHHHHHHHHTT-TT--HHHHHHHHHHHHHHHSTT----TTHHHHHHHHHHHHTT----------TTSHHHHHHHHHHHHHHHHHHHHHHHHHHHHHHHHHHHHHHHHHHHHHHHHHHHHHHHHHH---TT--HHHHHHHHHHHHHHHHHHHHHHHHHHHHHTS-------------------------------------------PPPP----------------

Organism: Lolium multiflorum (NCBI:txid4521)